Protein AF-A0A814DAA7-F1 (afdb_monomer_lite)

Structure (mmCIF, N/CA/C/O backbone):
data_AF-A0A814DAA7-F1
#
_entry.id   AF-A0A814DAA7-F1
#
loop_
_atom_site.group_PDB
_atom_site.id
_atom_site.type_symbol
_atom_site.label_atom_id
_atom_site.label_alt_id
_atom_site.label_comp_id
_atom_site.label_asym_id
_atom_site.label_entity_id
_atom_site.label_seq_id
_atom_site.pdbx_PDB_ins_code
_atom_site.Cartn_x
_atom_site.Cartn_y
_atom_site.Cartn_z
_atom_site.occupancy
_atom_site.B_iso_or_equiv
_atom_site.auth_seq_id
_atom_site.auth_comp_id
_atom_site.auth_asym_id
_atom_site.auth_atom_id
_atom_site.pdbx_PDB_model_num
ATOM 1 N N . MET A 1 1 ? 28.527 -13.529 -89.378 1.00 48.66 1 MET A N 1
ATOM 2 C CA . MET A 1 1 ? 27.952 -13.965 -88.089 1.00 48.66 1 MET A CA 1
ATOM 3 C C . MET A 1 1 ? 29.128 -14.333 -87.193 1.00 48.66 1 MET A C 1
ATOM 5 O O . MET A 1 1 ? 29.724 -15.376 -87.403 1.00 48.66 1 MET A O 1
ATOM 9 N N . PHE A 1 2 ? 29.555 -13.432 -86.306 1.00 46.31 2 PHE A N 1
ATOM 10 C CA . PHE A 1 2 ? 30.635 -13.695 -85.345 1.00 46.31 2 PHE A CA 1
ATOM 11 C C . PHE A 1 2 ? 30.035 -13.666 -83.936 1.00 46.31 2 PHE A C 1
ATOM 13 O O . PHE A 1 2 ? 29.248 -12.756 -83.654 1.00 46.31 2 PHE A O 1
ATOM 20 N N . PRO A 1 3 ? 30.344 -14.638 -83.062 1.00 56.56 3 PRO A N 1
ATOM 21 C CA . PRO A 1 3 ? 29.828 -14.632 -81.703 1.00 56.56 3 PRO A CA 1
ATOM 22 C C . PRO A 1 3 ? 30.415 -13.433 -80.951 1.00 56.56 3 PRO A C 1
ATOM 24 O O . PRO A 1 3 ? 31.627 -13.216 -80.950 1.00 56.56 3 PRO A O 1
ATOM 27 N N . LYS A 1 4 ? 29.542 -12.634 -80.323 1.00 55.66 4 LYS A N 1
ATOM 28 C CA . LYS A 1 4 ? 29.949 -11.591 -79.374 1.00 55.66 4 LYS A CA 1
ATOM 29 C C . LYS A 1 4 ? 30.832 -12.251 -78.309 1.00 55.66 4 LYS A C 1
ATOM 31 O O . LYS A 1 4 ? 30.380 -13.185 -77.649 1.00 55.66 4 LYS A O 1
ATOM 36 N N . LYS A 1 5 ? 32.078 -11.784 -78.158 1.00 55.84 5 LYS A N 1
ATOM 37 C CA . LYS A 1 5 ? 32.935 -12.149 -77.019 1.00 55.84 5 LYS A CA 1
ATOM 38 C C . LYS A 1 5 ? 32.143 -11.925 -75.719 1.00 55.84 5 LYS A C 1
ATOM 40 O O . LYS A 1 5 ? 31.488 -10.883 -75.615 1.00 55.84 5 LYS A O 1
ATOM 45 N N . PRO A 1 6 ? 32.186 -12.854 -74.747 1.00 55.84 6 PRO A N 1
ATOM 46 C CA . PRO A 1 6 ? 31.648 -12.581 -73.420 1.00 55.84 6 PRO A CA 1
ATOM 47 C C . PRO A 1 6 ? 32.384 -11.365 -72.837 1.00 55.84 6 PRO A C 1
ATOM 49 O O . PRO A 1 6 ? 33.568 -11.181 -73.146 1.00 55.84 6 PRO A O 1
ATOM 52 N N . PRO A 1 7 ? 31.700 -10.503 -72.065 1.00 56.44 7 PRO A N 1
ATOM 53 C CA . PRO A 1 7 ? 32.311 -9.298 -71.530 1.00 56.44 7 PRO A CA 1
ATOM 54 C C . PRO A 1 7 ? 33.559 -9.674 -70.729 1.00 56.44 7 PRO A C 1
ATOM 56 O O . PRO A 1 7 ? 33.526 -10.518 -69.835 1.00 56.44 7 PRO A O 1
ATOM 59 N N . THR A 1 8 ? 34.658 -9.062 -71.150 1.00 57.00 8 THR A N 1
ATOM 60 C CA . THR A 1 8 ? 36.005 -9.125 -70.594 1.00 57.00 8 THR A CA 1
ATOM 61 C C . THR A 1 8 ? 36.016 -8.744 -69.121 1.00 57.00 8 THR A C 1
ATOM 63 O O . THR A 1 8 ? 35.474 -7.703 -68.760 1.00 57.00 8 THR A O 1
ATOM 66 N N . ASP A 1 9 ? 36.655 -9.605 -68.327 1.00 61.16 9 ASP A N 1
ATOM 67 C CA . ASP A 1 9 ? 37.269 -9.368 -67.022 1.00 61.16 9 ASP A CA 1
ATOM 68 C C . ASP A 1 9 ? 36.594 -8.307 -66.151 1.00 61.16 9 ASP A C 1
ATOM 70 O O . ASP A 1 9 ? 36.965 -7.134 -66.142 1.00 61.16 9 ASP A O 1
ATOM 74 N N . ILE A 1 10 ? 35.651 -8.758 -65.318 1.00 61.75 10 ILE A N 1
ATOM 75 C CA . ILE A 1 10 ? 35.376 -8.057 -64.064 1.00 61.75 10 ILE A CA 1
ATOM 76 C C . ILE A 1 10 ? 36.724 -7.970 -63.346 1.00 61.75 10 ILE A C 1
ATOM 78 O O . ILE A 1 10 ? 37.271 -8.995 -62.930 1.00 61.75 10 ILE A O 1
ATOM 82 N N . ASN A 1 11 ? 37.275 -6.761 -63.247 1.00 74.88 11 ASN A N 1
ATOM 83 C CA . ASN A 1 11 ? 38.503 -6.500 -62.516 1.00 74.88 11 ASN A CA 1
ATOM 84 C C . ASN A 1 11 ? 38.341 -7.106 -61.117 1.00 74.88 11 ASN A C 1
ATOM 86 O O . ASN A 1 11 ? 37.473 -6.703 -60.342 1.00 74.88 11 ASN A O 1
ATOM 90 N N . LYS A 1 12 ? 39.131 -8.142 -60.821 1.00 76.31 12 LYS A N 1
ATOM 91 C CA . LYS A 1 12 ? 39.032 -8.927 -59.583 1.00 76.31 12 LYS A CA 1
ATOM 92 C C . LYS A 1 12 ? 39.043 -8.026 -58.344 1.00 76.31 12 LYS A C 1
ATOM 94 O O . LYS A 1 12 ? 38.375 -8.340 -57.364 1.00 76.31 12 LYS A O 1
ATOM 99 N N . ASN A 1 13 ? 39.752 -6.900 -58.414 1.00 77.94 13 ASN A N 1
ATOM 100 C CA . ASN A 1 13 ? 39.811 -5.910 -57.344 1.00 77.94 13 ASN A CA 1
ATOM 101 C C . ASN A 1 13 ? 38.471 -5.187 -57.145 1.00 77.94 13 ASN A C 1
ATOM 103 O O . ASN A 1 13 ? 38.044 -5.036 -56.006 1.00 77.94 13 ASN A O 1
ATOM 107 N N . ASP A 1 14 ? 37.765 -4.845 -58.223 1.00 80.19 14 ASP A N 1
ATOM 108 C CA . ASP A 1 14 ? 36.444 -4.207 -58.157 1.00 80.19 14 ASP A CA 1
ATOM 109 C C . ASP A 1 14 ? 35.389 -5.188 -57.622 1.00 80.19 14 ASP A C 1
ATOM 111 O O . ASP A 1 14 ? 34.537 -4.822 -56.814 1.00 80.19 14 ASP A O 1
ATOM 115 N N . PHE A 1 15 ? 35.474 -6.471 -57.996 1.00 80.56 15 PHE A N 1
ATOM 116 C CA . PHE A 1 15 ? 34.612 -7.511 -57.423 1.00 80.56 15 PHE A CA 1
ATOM 117 C C . PHE A 1 15 ? 34.841 -7.697 -55.916 1.00 80.56 15 PHE A C 1
ATOM 119 O O . PHE A 1 15 ? 33.877 -7.789 -55.155 1.00 80.56 15 PHE A O 1
ATOM 126 N N . LEU A 1 16 ? 36.105 -7.753 -55.481 1.00 83.31 16 LEU A N 1
ATOM 127 C CA . LEU A 1 16 ? 36.456 -7.898 -54.066 1.00 83.31 16 LEU A CA 1
ATOM 128 C C . LEU A 1 16 ? 36.025 -6.673 -53.250 1.00 83.31 16 LEU A C 1
ATOM 130 O O . LEU A 1 16 ? 35.427 -6.843 -52.189 1.00 83.31 16 LEU A O 1
ATOM 134 N N . HIS A 1 17 ? 36.231 -5.465 -53.778 1.00 83.19 17 HIS A N 1
ATOM 135 C CA . HIS A 1 17 ? 35.788 -4.223 -53.147 1.00 83.19 17 HIS A CA 1
ATOM 136 C C . HIS A 1 17 ? 34.265 -4.193 -52.964 1.00 83.19 17 HIS A C 1
ATOM 138 O O . HIS A 1 17 ? 33.777 -4.017 -51.849 1.00 83.19 17 HIS A O 1
ATOM 144 N N . ASN A 1 18 ? 33.505 -4.491 -54.023 1.00 82.75 18 ASN A N 1
ATOM 145 C CA . ASN A 1 18 ? 32.042 -4.551 -53.962 1.00 82.75 18 ASN A CA 1
ATOM 146 C C . ASN A 1 18 ? 31.539 -5.614 -52.967 1.00 82.75 18 ASN A C 1
ATOM 148 O O . ASN A 1 18 ? 30.511 -5.432 -52.308 1.00 82.75 18 ASN A O 1
ATOM 152 N N . LEU A 1 19 ? 32.249 -6.742 -52.838 1.00 87.50 19 LEU A N 1
ATOM 153 C CA . LEU A 1 19 ? 31.909 -7.788 -51.874 1.00 87.50 19 LEU A CA 1
ATOM 154 C C . LEU A 1 19 ? 32.130 -7.326 -50.427 1.00 87.50 19 LEU A C 1
ATOM 156 O O . LEU A 1 19 ? 31.300 -7.624 -49.560 1.00 87.50 19 LEU A O 1
ATOM 160 N N . ASP A 1 20 ? 33.221 -6.613 -50.160 1.00 89.19 20 ASP A N 1
ATOM 161 C CA . ASP A 1 20 ? 33.537 -6.096 -48.829 1.00 89.19 20 ASP A CA 1
ATOM 162 C C . ASP A 1 20 ? 32.608 -4.942 -48.431 1.00 89.19 20 ASP A C 1
ATOM 164 O O . ASP A 1 20 ? 32.056 -4.963 -47.324 1.00 89.19 20 ASP A O 1
ATOM 168 N N . GLU A 1 21 ? 32.282 -4.038 -49.357 1.00 90.31 21 GLU A N 1
ATOM 169 C CA . GLU A 1 21 ? 31.247 -3.018 -49.158 1.00 90.31 21 GLU A CA 1
ATOM 170 C C . GLU A 1 21 ? 29.877 -3.644 -48.856 1.00 90.31 21 GLU A C 1
ATOM 172 O O . GLU A 1 21 ? 29.190 -3.239 -47.911 1.00 90.31 21 GLU A O 1
ATOM 177 N N . ALA A 1 22 ? 29.483 -4.691 -49.592 1.00 89.69 22 ALA A N 1
ATOM 178 C CA . ALA A 1 22 ? 28.230 -5.405 -49.344 1.00 89.69 22 ALA A CA 1
ATOM 179 C C . ALA A 1 22 ? 28.219 -6.104 -47.971 1.00 89.69 22 ALA A C 1
ATOM 181 O O . ALA A 1 22 ? 27.184 -6.156 -47.295 1.00 89.69 22 ALA A O 1
ATOM 182 N N . ARG A 1 23 ? 29.362 -6.634 -47.518 1.00 90.50 23 ARG A N 1
ATOM 183 C CA . ARG A 1 23 ? 29.506 -7.209 -46.168 1.00 90.50 23 ARG A CA 1
ATOM 184 C C . ARG A 1 23 ? 29.393 -6.136 -45.092 1.00 90.50 23 ARG A C 1
ATOM 186 O O . ARG A 1 23 ? 28.733 -6.364 -44.076 1.00 90.50 23 ARG A O 1
ATOM 193 N N . GLU A 1 24 ? 30.006 -4.978 -45.292 1.00 91.56 24 GLU A N 1
ATOM 194 C CA . GLU A 1 24 ? 29.913 -3.844 -44.372 1.00 91.56 24 GLU A CA 1
ATOM 195 C C . GLU A 1 24 ? 28.510 -3.255 -44.298 1.00 91.56 24 GLU A C 1
ATOM 197 O O . GLU A 1 24 ? 28.025 -2.988 -43.196 1.00 91.56 24 GLU A O 1
ATOM 202 N N . ALA A 1 25 ? 27.821 -3.127 -45.431 1.00 91.06 25 ALA A N 1
ATOM 203 C CA . ALA A 1 25 ? 26.421 -2.721 -45.476 1.00 91.06 25 ALA A CA 1
ATOM 204 C C . ALA A 1 25 ? 25.540 -3.684 -44.662 1.00 91.06 25 ALA A C 1
ATOM 206 O O . ALA A 1 25 ? 24.810 -3.244 -43.773 1.00 91.06 25 ALA A O 1
ATOM 207 N N . ARG A 1 26 ? 25.696 -5.003 -44.856 1.00 91.94 26 ARG A N 1
ATOM 208 C CA . ARG A 1 26 ? 24.969 -6.022 -44.072 1.00 91.94 26 ARG A CA 1
ATOM 209 C C . ARG A 1 26 ? 25.298 -5.969 -42.578 1.00 91.94 26 ARG A C 1
ATOM 211 O O . ARG A 1 26 ? 24.417 -6.194 -41.749 1.00 91.94 26 ARG A O 1
ATOM 218 N N . ARG A 1 27 ? 26.557 -5.702 -42.206 1.00 94.00 27 ARG A N 1
ATOM 219 C CA . ARG A 1 27 ? 26.957 -5.547 -40.794 1.00 94.00 27 ARG A CA 1
ATOM 220 C C . ARG A 1 27 ? 26.291 -4.325 -40.162 1.00 94.00 27 ARG A C 1
ATOM 222 O O . ARG A 1 27 ? 25.710 -4.464 -39.087 1.00 94.00 27 ARG A O 1
ATOM 229 N N . ARG A 1 28 ? 26.324 -3.171 -40.837 1.00 94.06 28 ARG A N 1
ATOM 230 C CA . ARG A 1 28 ? 25.666 -1.937 -40.375 1.00 94.06 28 ARG A CA 1
ATOM 231 C C . ARG A 1 28 ? 24.159 -2.120 -40.239 1.00 94.06 28 ARG A C 1
ATOM 233 O O . ARG A 1 28 ? 23.597 -1.759 -39.210 1.00 94.06 28 ARG A O 1
ATOM 240 N N . GLU A 1 29 ? 23.519 -2.761 -41.212 1.00 95.12 29 GLU A N 1
ATOM 241 C CA . GLU A 1 29 ? 22.084 -3.041 -41.158 1.00 95.12 29 GLU A CA 1
ATOM 242 C C . GLU A 1 29 ? 21.722 -3.921 -39.951 1.00 95.12 29 GLU A C 1
ATOM 244 O O . GLU A 1 29 ? 20.823 -3.579 -39.183 1.00 95.12 29 GLU A O 1
ATOM 249 N N . LYS A 1 30 ? 22.476 -5.002 -39.702 1.00 95.25 30 LYS A N 1
ATOM 250 C CA . LYS A 1 30 ? 22.276 -5.851 -38.515 1.00 95.25 30 LYS A CA 1
ATOM 251 C C . LYS A 1 30 ? 22.460 -5.081 -37.206 1.00 95.25 30 LYS A C 1
ATOM 253 O O . LYS A 1 30 ? 21.679 -5.280 -36.278 1.00 95.25 30 LYS A O 1
ATOM 258 N N . GLN A 1 31 ? 23.459 -4.203 -37.122 1.00 96.06 31 GLN A N 1
ATOM 259 C CA . GLN A 1 31 ? 23.675 -3.362 -35.939 1.00 96.06 31 GLN A CA 1
ATOM 260 C C . GLN A 1 31 ? 22.506 -2.398 -35.714 1.00 96.06 31 GLN A C 1
ATOM 262 O O . GLN A 1 31 ? 22.010 -2.291 -34.592 1.00 96.06 31 GLN A O 1
ATOM 267 N N . MET A 1 32 ? 22.014 -1.749 -36.772 1.00 96.25 32 MET A N 1
ATOM 268 C CA . MET A 1 32 ? 20.842 -0.872 -36.695 1.00 96.25 32 MET A CA 1
ATOM 269 C C . MET A 1 32 ? 19.590 -1.640 -36.262 1.00 96.25 32 MET A C 1
ATOM 271 O O . MET A 1 32 ? 18.861 -1.178 -35.385 1.00 96.25 32 MET A O 1
ATOM 275 N N . GLN A 1 33 ? 19.365 -2.835 -36.815 1.00 97.00 33 GLN A N 1
ATOM 276 C CA . GLN A 1 33 ? 18.254 -3.702 -36.420 1.00 97.00 33 GLN A CA 1
ATOM 277 C C . GLN A 1 33 ? 18.350 -4.105 -34.941 1.00 97.00 33 GLN A C 1
ATOM 279 O O . GLN A 1 33 ? 17.366 -4.002 -34.209 1.00 97.00 33 GLN A O 1
ATOM 284 N N . GLN A 1 34 ? 19.531 -4.507 -34.463 1.00 97.38 34 GLN A N 1
ATOM 285 C CA . GLN A 1 34 ? 19.743 -4.850 -33.052 1.00 97.38 34 GLN A CA 1
ATOM 286 C C . GLN A 1 34 ? 19.516 -3.651 -32.127 1.00 97.38 34 GLN A C 1
ATOM 288 O O . GLN A 1 34 ? 18.817 -3.779 -31.119 1.00 97.38 34 GLN A O 1
ATOM 293 N N . ALA A 1 35 ? 20.045 -2.479 -32.483 1.00 97.44 35 ALA A N 1
ATOM 294 C CA . ALA A 1 35 ? 19.820 -1.248 -31.733 1.00 97.44 35 ALA A CA 1
ATOM 295 C C . ALA A 1 35 ? 18.321 -0.907 -31.664 1.00 97.44 35 ALA A C 1
ATOM 297 O O . ALA A 1 35 ? 17.796 -0.643 -30.579 1.00 97.44 35 ALA A O 1
ATOM 298 N N . ALA A 1 36 ? 17.606 -1.004 -32.789 1.00 97.81 36 ALA A N 1
ATOM 299 C CA . ALA A 1 36 ? 16.164 -0.786 -32.841 1.00 97.81 36 ALA A CA 1
ATOM 300 C C . ALA A 1 36 ? 15.402 -1.770 -31.937 1.00 97.81 36 ALA A C 1
ATOM 302 O O . ALA A 1 36 ? 14.538 -1.345 -31.167 1.00 97.81 36 ALA A O 1
ATOM 303 N N . ILE A 1 37 ? 15.753 -3.061 -31.956 1.00 97.75 37 ILE A N 1
ATOM 304 C CA . ILE A 1 37 ? 15.149 -4.082 -31.083 1.00 97.75 37 ILE A CA 1
ATOM 305 C C . ILE A 1 37 ? 15.367 -3.739 -29.604 1.00 97.75 37 ILE A C 1
ATOM 307 O O . ILE A 1 37 ? 14.427 -3.824 -28.808 1.00 97.75 37 ILE A O 1
ATOM 311 N N . ILE A 1 38 ? 16.579 -3.327 -29.220 1.00 98.12 38 ILE A N 1
ATOM 312 C CA . ILE A 1 38 ? 16.904 -2.962 -27.833 1.00 98.12 38 ILE A CA 1
ATOM 313 C C . ILE A 1 38 ? 16.087 -1.747 -27.389 1.00 98.12 38 ILE A C 1
ATOM 315 O O . ILE A 1 38 ? 15.477 -1.778 -26.312 1.00 98.12 38 ILE A O 1
ATOM 319 N N . ILE A 1 39 ? 16.022 -0.704 -28.220 1.00 97.69 39 ILE A N 1
ATOM 320 C CA . ILE A 1 39 ? 15.233 0.500 -27.934 1.00 97.69 39 ILE A CA 1
ATOM 321 C C . ILE A 1 39 ? 13.758 0.125 -27.785 1.00 97.69 39 ILE A C 1
ATOM 323 O O . ILE A 1 39 ? 13.145 0.432 -26.762 1.00 97.69 39 ILE A O 1
ATOM 327 N N . GLN A 1 40 ? 13.194 -0.609 -28.746 1.00 97.44 40 GLN A N 1
ATOM 328 C CA . GLN A 1 40 ? 11.790 -1.020 -28.718 1.00 97.44 40 GLN A CA 1
ATOM 329 C C . GLN A 1 40 ? 11.462 -1.868 -27.488 1.00 97.44 40 GLN A C 1
ATOM 331 O O . GLN A 1 40 ? 10.468 -1.604 -26.810 1.00 97.44 40 GLN A O 1
ATOM 336 N N . LYS A 1 41 ? 12.297 -2.860 -27.156 1.00 97.75 41 LYS A N 1
ATOM 337 C CA . LYS A 1 41 ? 12.131 -3.689 -25.953 1.00 97.75 41 LYS A CA 1
ATOM 338 C C . LYS A 1 41 ? 12.144 -2.830 -24.690 1.00 97.75 41 LYS A C 1
ATOM 340 O O . LYS A 1 41 ? 11.291 -3.001 -23.816 1.00 97.75 41 LYS A O 1
ATOM 345 N N . THR A 1 42 ? 13.081 -1.891 -24.605 1.00 97.69 42 THR A N 1
ATOM 346 C CA . THR A 1 42 ? 13.236 -1.002 -23.448 1.00 97.69 42 THR A CA 1
ATOM 347 C C . THR A 1 42 ? 12.032 -0.080 -23.293 1.00 97.69 42 THR A C 1
ATOM 349 O O . THR A 1 42 ? 11.459 -0.004 -22.202 1.00 97.69 42 THR A O 1
ATOM 352 N N . VAL A 1 43 ? 11.596 0.556 -24.383 1.00 97.81 43 VAL A N 1
ATOM 353 C CA . VAL A 1 43 ? 10.427 1.443 -24.410 1.00 97.81 43 VAL A CA 1
ATOM 354 C C . VAL A 1 43 ? 9.153 0.672 -24.068 1.00 97.81 43 VAL A C 1
ATOM 356 O O . VAL A 1 43 ? 8.422 1.088 -23.171 1.00 97.81 43 VAL A O 1
ATOM 359 N N . ARG A 1 44 ? 8.908 -0.492 -24.688 1.00 97.56 44 ARG A N 1
ATOM 360 C CA . ARG A 1 44 ? 7.750 -1.349 -24.365 1.00 97.56 44 ARG A CA 1
ATOM 361 C C . ARG A 1 44 ? 7.742 -1.740 -22.888 1.00 97.56 44 ARG A C 1
ATOM 363 O O . ARG A 1 44 ? 6.720 -1.596 -22.219 1.00 97.56 44 ARG A O 1
ATOM 370 N N . GLY A 1 45 ? 8.891 -2.154 -22.351 1.00 96.88 45 GLY A N 1
ATOM 371 C CA . GLY A 1 45 ? 9.030 -2.469 -20.930 1.00 96.88 45 GLY A CA 1
ATOM 372 C C . GLY A 1 45 ? 8.750 -1.263 -20.028 1.00 96.88 45 GLY A C 1
ATOM 373 O O . GLY A 1 45 ? 8.055 -1.392 -19.020 1.00 96.88 45 GLY A O 1
ATOM 374 N N . TYR A 1 46 ? 9.255 -0.081 -20.386 1.00 96.00 46 TYR A N 1
ATOM 375 C CA . TYR A 1 46 ? 8.984 1.154 -19.651 1.00 96.00 46 TYR A CA 1
ATOM 376 C C . TYR A 1 46 ? 7.491 1.507 -19.652 1.00 96.00 46 TYR A C 1
ATOM 378 O O . TYR A 1 46 ? 6.940 1.782 -18.584 1.00 96.00 46 TYR A O 1
ATOM 386 N N . LEU A 1 47 ? 6.834 1.448 -20.814 1.00 96.75 47 LEU A N 1
ATOM 387 C CA . LEU A 1 47 ? 5.410 1.753 -20.966 1.00 96.75 47 LEU A CA 1
ATOM 388 C C . LEU A 1 47 ? 4.536 0.800 -20.144 1.00 96.75 47 LEU A C 1
ATOM 390 O O . LEU A 1 47 ? 3.660 1.264 -19.416 1.00 96.75 47 LEU A O 1
ATOM 394 N N . ILE A 1 48 ? 4.815 -0.508 -20.178 1.00 96.88 48 ILE A N 1
ATOM 395 C CA . ILE A 1 48 ? 4.088 -1.499 -19.367 1.00 96.88 48 ILE A CA 1
ATOM 396 C C . ILE A 1 48 ? 4.289 -1.225 -17.874 1.00 96.88 48 ILE A C 1
ATOM 398 O O . ILE A 1 48 ? 3.315 -1.166 -17.125 1.00 96.88 48 ILE A O 1
ATOM 402 N N . ARG A 1 49 ? 5.530 -0.983 -17.428 1.00 93.25 49 ARG A N 1
ATOM 403 C CA . ARG A 1 49 ? 5.801 -0.642 -16.020 1.00 93.25 49 ARG A CA 1
ATOM 404 C C . ARG A 1 49 ? 5.111 0.655 -15.601 1.00 93.25 49 ARG A C 1
ATOM 406 O O . ARG A 1 49 ? 4.686 0.754 -14.454 1.00 93.25 49 ARG A O 1
ATOM 413 N N . LYS A 1 50 ? 5.017 1.651 -16.489 1.00 91.69 50 LYS A N 1
ATOM 414 C CA . LYS A 1 50 ? 4.283 2.899 -16.235 1.00 91.69 50 LYS A CA 1
ATOM 415 C C . LYS A 1 50 ? 2.790 2.619 -16.071 1.00 91.69 50 LYS A C 1
ATOM 417 O O . LYS A 1 50 ? 2.257 2.907 -15.006 1.00 91.69 50 LYS A O 1
ATOM 422 N N . LYS A 1 51 ? 2.173 1.943 -17.044 1.00 94.06 51 LYS A N 1
ATOM 423 C CA . LYS A 1 51 ? 0.755 1.558 -17.001 1.00 94.06 51 LYS A CA 1
ATOM 424 C C . LYS A 1 51 ? 0.415 0.748 -15.749 1.00 94.06 51 LYS A C 1
ATOM 426 O O . LYS A 1 51 ? -0.594 1.014 -15.109 1.00 94.06 51 LYS A O 1
ATOM 431 N N . TYR A 1 52 ? 1.271 -0.201 -15.366 1.00 90.75 52 TYR A N 1
ATOM 432 C CA . TYR A 1 52 ? 1.081 -0.990 -14.150 1.00 90.75 52 TYR A CA 1
ATOM 433 C C . TYR A 1 52 ? 1.135 -0.129 -12.881 1.00 90.75 52 TYR A C 1
ATOM 435 O O . TYR A 1 52 ? 0.291 -0.284 -12.005 1.00 90.75 52 TYR A O 1
ATOM 443 N N . ARG A 1 53 ? 2.085 0.813 -12.776 1.00 88.88 53 ARG A N 1
ATOM 444 C CA . ARG A 1 53 ? 2.129 1.747 -11.636 1.00 88.88 53 ARG A CA 1
ATOM 445 C C . ARG A 1 53 ? 0.869 2.603 -11.555 1.00 88.88 53 ARG A C 1
ATOM 447 O O . ARG A 1 53 ? 0.346 2.771 -10.460 1.00 88.88 53 ARG A O 1
ATOM 454 N N . ASP A 1 54 ? 0.394 3.109 -12.688 1.00 90.19 54 ASP A N 1
ATOM 455 C CA . ASP A 1 54 ? -0.808 3.944 -12.745 1.00 90.19 54 ASP A CA 1
ATOM 456 C C . ASP A 1 54 ? -2.057 3.132 -12.366 1.00 90.19 54 ASP A C 1
ATOM 458 O O . ASP A 1 54 ? -2.865 3.584 -11.559 1.00 90.19 54 ASP A O 1
ATOM 462 N N . TYR A 1 55 ? -2.159 1.891 -12.852 1.00 93.25 55 TYR A N 1
ATOM 463 C CA . TYR A 1 55 ? -3.204 0.947 -12.450 1.00 93.25 55 TYR A CA 1
ATOM 464 C C . TYR A 1 55 ? -3.195 0.700 -10.937 1.00 93.25 55 TYR A C 1
ATOM 466 O O . TYR A 1 55 ? -4.215 0.896 -10.283 1.00 93.25 55 TYR A O 1
ATOM 474 N N . ARG A 1 56 ? -2.038 0.345 -10.356 1.00 90.75 56 ARG A N 1
ATOM 475 C CA . ARG A 1 56 ? -1.919 0.101 -8.907 1.00 90.75 56 ARG A CA 1
ATOM 476 C C . ARG A 1 56 ? -2.235 1.353 -8.090 1.00 90.75 56 ARG A C 1
ATOM 478 O O . ARG A 1 56 ? -2.889 1.251 -7.062 1.00 90.75 56 ARG A O 1
ATOM 485 N N . LYS A 1 57 ? -1.809 2.537 -8.542 1.00 91.00 57 LYS A N 1
ATOM 486 C CA . LYS A 1 57 ? -2.165 3.813 -7.901 1.00 91.00 57 LYS A CA 1
ATOM 487 C C . LYS A 1 57 ? -3.682 4.015 -7.881 1.00 91.00 57 LYS A C 1
ATOM 489 O O . LYS A 1 57 ? -4.227 4.386 -6.847 1.00 91.00 57 LYS A O 1
ATOM 494 N N . ASN A 1 58 ? -4.350 3.788 -9.009 1.00 92.88 58 ASN A N 1
ATOM 495 C CA . ASN A 1 58 ? -5.797 3.965 -9.116 1.00 92.88 58 ASN A CA 1
ATOM 496 C C . ASN A 1 58 ? -6.564 2.933 -8.286 1.00 92.88 58 ASN A C 1
ATOM 498 O O . ASN A 1 58 ? -7.533 3.298 -7.633 1.00 92.88 58 ASN A O 1
ATOM 502 N N . GLU A 1 59 ? -6.097 1.687 -8.251 1.00 94.19 59 GLU A N 1
ATOM 503 C CA . GLU A 1 59 ? -6.656 0.641 -7.392 1.00 94.19 59 GLU A CA 1
ATOM 504 C C . GLU A 1 59 ? -6.576 1.042 -5.909 1.00 94.19 59 GLU A C 1
ATOM 506 O O . GLU A 1 59 ? -7.587 1.029 -5.213 1.00 94.19 59 GLU A O 1
ATOM 511 N N . LEU A 1 60 ? -5.413 1.512 -5.435 1.00 94.88 60 LEU A N 1
ATOM 512 C CA . LEU A 1 60 ? -5.268 2.013 -4.062 1.00 94.88 60 LEU A CA 1
ATOM 513 C C . LEU A 1 60 ? -6.225 3.176 -3.770 1.00 94.88 60 LEU A C 1
ATOM 515 O O . LEU A 1 60 ? -6.829 3.220 -2.702 1.00 94.88 60 LEU A O 1
ATOM 519 N N . LYS A 1 61 ? -6.387 4.107 -4.719 1.00 94.12 61 LYS A N 1
ATOM 520 C CA . LYS A 1 61 ? -7.335 5.219 -4.579 1.00 94.12 61 LYS A CA 1
ATOM 521 C C . LYS A 1 61 ? -8.778 4.729 -4.457 1.00 94.12 61 LYS A C 1
ATOM 523 O O . LYS A 1 61 ? -9.497 5.210 -3.591 1.00 94.12 61 LYS A O 1
ATOM 528 N N . GLN A 1 62 ? -9.191 3.775 -5.287 1.00 94.00 62 GLN A N 1
ATOM 529 C CA . GLN A 1 62 ? -10.543 3.209 -5.239 1.00 94.00 62 GLN A CA 1
ATOM 530 C C . GLN A 1 62 ? -10.833 2.516 -3.905 1.00 94.00 62 GLN A C 1
ATOM 532 O O . GLN A 1 62 ? -11.945 2.621 -3.398 1.00 94.00 62 GLN A O 1
ATOM 537 N N . ILE A 1 63 ? -9.832 1.849 -3.330 1.00 94.50 63 ILE A N 1
ATOM 538 C CA . ILE A 1 63 ? -9.969 1.140 -2.056 1.00 94.50 63 ILE A CA 1
ATOM 539 C C . ILE A 1 63 ? -10.012 2.122 -0.878 1.00 94.50 63 ILE A C 1
ATOM 541 O O . ILE A 1 63 ? -10.906 2.042 -0.040 1.00 94.50 63 ILE A O 1
ATOM 545 N N . PHE A 1 64 ? -9.045 3.042 -0.790 1.00 95.88 64 PHE A N 1
ATOM 546 C CA . PHE A 1 64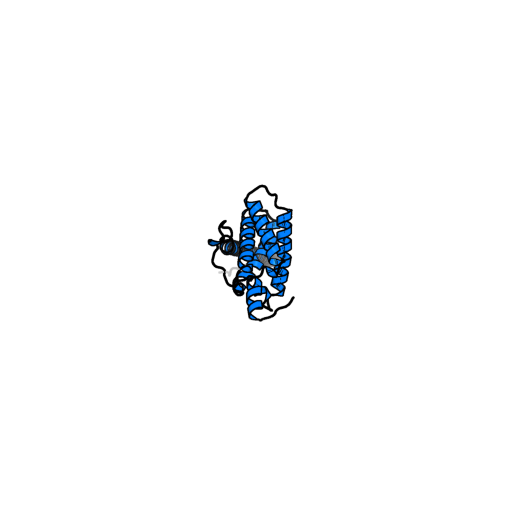 ? -8.800 3.789 0.448 1.00 95.88 64 PHE A CA 1
ATOM 547 C C . PHE A 1 64 ? -9.446 5.174 0.502 1.00 95.88 64 PHE A C 1
ATOM 549 O O . PHE A 1 64 ? -9.710 5.655 1.601 1.00 95.88 64 PHE A O 1
ATOM 556 N N . LEU A 1 65 ? -9.758 5.819 -0.630 1.00 93.19 65 LEU A N 1
ATOM 557 C CA . LEU A 1 65 ? -10.395 7.147 -0.589 1.00 93.19 65 LEU A CA 1
ATOM 558 C C . LEU A 1 65 ? -11.829 7.104 -0.040 1.00 93.19 65 LEU A C 1
ATOM 560 O O . LEU A 1 65 ? -12.330 8.116 0.429 1.00 93.19 65 LEU A O 1
ATOM 564 N N . GLY A 1 66 ? -12.483 5.939 -0.021 1.00 91.75 66 GLY A N 1
ATOM 565 C CA . GLY A 1 66 ? -13.769 5.784 0.670 1.00 91.75 66 GLY A CA 1
ATOM 566 C C . GLY A 1 66 ? -13.670 5.957 2.193 1.00 91.75 66 GLY A C 1
ATOM 567 O O . GLY A 1 66 ? -14.661 6.278 2.840 1.00 91.75 66 GLY A O 1
ATOM 568 N N . PHE A 1 67 ? -12.476 5.796 2.770 1.00 93.31 67 PHE A N 1
ATOM 569 C CA . PHE A 1 67 ? -12.228 5.903 4.210 1.00 93.31 67 PHE A CA 1
ATOM 570 C C . PHE A 1 67 ? -11.799 7.311 4.646 1.00 93.31 67 PHE A C 1
ATOM 572 O O . PHE A 1 67 ? -11.328 7.492 5.765 1.00 93.31 67 PHE A O 1
ATOM 579 N N . THR A 1 68 ? -11.925 8.324 3.784 1.00 91.88 68 THR A N 1
ATOM 580 C CA . THR A 1 68 ? -11.594 9.720 4.129 1.00 91.88 68 THR A CA 1
ATOM 581 C C . THR A 1 68 ? -12.826 10.562 4.468 1.00 91.88 68 THR A C 1
ATOM 583 O O . THR A 1 68 ? -12.684 11.762 4.702 1.00 91.88 68 THR A O 1
ATOM 586 N N . ASP A 1 69 ? -14.032 9.980 4.458 1.00 89.12 69 ASP A N 1
ATOM 587 C CA . ASP A 1 69 ? -15.252 10.703 4.835 1.00 89.12 69 ASP A CA 1
ATOM 588 C C . ASP A 1 69 ? -15.168 11.153 6.309 1.00 89.12 69 ASP A C 1
ATOM 590 O O . ASP A 1 69 ? -14.763 10.366 7.166 1.00 89.12 69 ASP A O 1
ATOM 594 N N . PRO A 1 70 ? -15.547 12.400 6.645 1.00 82.81 70 PRO A N 1
ATOM 595 C CA . PRO A 1 70 ? -15.571 12.861 8.032 1.00 82.81 70 PRO A CA 1
ATOM 596 C C . PRO A 1 70 ? -16.476 12.032 8.954 1.00 82.81 70 PRO A C 1
ATOM 598 O O . PRO A 1 70 ? -16.301 12.080 10.170 1.00 82.81 70 PRO A O 1
ATOM 601 N N . ASN A 1 71 ? -17.456 11.311 8.402 1.00 86.81 71 ASN A N 1
ATOM 602 C CA . ASN A 1 71 ? -18.335 10.416 9.138 1.00 86.81 71 ASN A CA 1
ATOM 603 C C . ASN A 1 71 ? -17.920 8.942 8.932 1.00 86.81 71 ASN A C 1
ATOM 605 O O . ASN A 1 71 ? -18.208 8.371 7.875 1.00 86.81 71 ASN A O 1
ATOM 609 N N . PRO A 1 72 ? -17.366 8.273 9.964 1.00 83.75 72 PRO A N 1
ATOM 610 C CA . PRO A 1 72 ? -16.997 6.857 9.902 1.00 83.75 72 PRO A CA 1
ATOM 611 C C . PRO A 1 72 ? -18.149 5.905 9.555 1.00 83.75 72 PRO A C 1
ATOM 613 O O . PRO A 1 72 ? -17.911 4.811 9.053 1.00 83.75 72 PRO A O 1
ATOM 616 N N . GLN A 1 73 ? -19.407 6.303 9.775 1.00 85.81 73 GLN A N 1
ATOM 617 C CA . GLN A 1 73 ? -20.576 5.491 9.410 1.00 85.81 73 GLN A CA 1
ATOM 618 C C . GLN A 1 73 ? -20.764 5.360 7.893 1.00 85.81 73 GLN A C 1
ATOM 620 O O . GLN A 1 73 ? -21.473 4.466 7.439 1.00 85.81 73 GLN A O 1
ATOM 625 N N . LYS A 1 74 ? -20.151 6.253 7.108 1.00 86.94 74 LYS A N 1
ATOM 626 C CA . LYS A 1 74 ? -20.182 6.213 5.642 1.00 86.94 74 LYS A CA 1
ATOM 627 C C . LYS A 1 74 ? -19.028 5.416 5.042 1.00 86.94 74 LYS A C 1
ATOM 629 O O . LYS A 1 74 ? -18.935 5.326 3.819 1.00 86.94 74 LYS A O 1
ATOM 634 N N . TYR A 1 75 ? -18.140 4.867 5.870 1.00 90.56 75 TYR A N 1
ATOM 635 C CA . TYR A 1 75 ? -17.040 4.064 5.365 1.00 90.56 75 TYR A CA 1
ATOM 636 C C . TYR A 1 75 ? -17.555 2.836 4.608 1.00 90.56 75 TYR A C 1
ATOM 638 O O . TYR A 1 75 ? -18.576 2.252 4.987 1.00 90.56 75 TYR A O 1
ATOM 646 N N . PRO A 1 76 ? -16.849 2.418 3.543 1.00 91.19 76 PRO A N 1
ATOM 647 C CA . PRO A 1 76 ? -17.143 1.167 2.872 1.00 91.19 76 PRO A CA 1
ATOM 648 C C . PRO A 1 76 ? -17.105 -0.006 3.852 1.00 91.19 76 PRO A C 1
ATOM 650 O O . PRO A 1 76 ? -16.344 -0.009 4.823 1.00 91.19 76 PRO A O 1
ATOM 653 N N . SER A 1 77 ? -17.878 -1.049 3.552 1.00 91.25 77 SER A N 1
ATOM 654 C CA . SER A 1 77 ? -17.780 -2.316 4.272 1.00 91.25 77 SER A CA 1
ATOM 655 C C . SER A 1 77 ? -16.350 -2.848 4.209 1.00 91.25 77 SER A C 1
ATOM 657 O O . SER A 1 77 ? -15.761 -2.912 3.123 1.00 91.25 77 SER A O 1
ATOM 659 N N . LEU A 1 78 ? -15.809 -3.272 5.351 1.00 92.56 78 LEU A N 1
ATOM 660 C CA . LEU A 1 78 ? -14.487 -3.881 5.377 1.00 92.56 78 LEU A CA 1
ATOM 661 C C . LEU A 1 78 ? -14.451 -5.170 4.560 1.00 92.56 78 LEU A C 1
ATOM 663 O O . LEU A 1 78 ? -15.396 -5.956 4.536 1.00 92.56 78 LEU A O 1
ATOM 667 N N . GLN A 1 79 ? -13.312 -5.385 3.914 1.00 92.81 79 GLN A N 1
ATOM 668 C CA . GLN A 1 79 ? -13.006 -6.610 3.193 1.00 92.81 79 GLN A CA 1
ATOM 669 C C . GLN A 1 79 ? -12.131 -7.524 4.051 1.00 92.81 79 GLN A C 1
ATOM 671 O O . GLN A 1 79 ? -11.588 -7.113 5.077 1.00 92.81 79 GLN A O 1
ATOM 676 N N . LEU A 1 80 ? -11.993 -8.780 3.628 1.00 94.00 80 LEU A N 1
ATOM 677 C CA . LEU A 1 80 ? -11.150 -9.754 4.313 1.00 94.00 80 LEU A CA 1
ATOM 678 C C . LEU A 1 80 ? -9.711 -9.242 4.427 1.00 94.00 80 LEU A C 1
ATOM 680 O O . LEU A 1 80 ? -9.123 -8.755 3.456 1.00 94.00 80 LEU A O 1
ATOM 684 N N . ALA A 1 81 ? -9.112 -9.422 5.601 1.00 92.88 81 ALA A N 1
ATOM 685 C CA . ALA A 1 81 ? -7.752 -8.972 5.866 1.00 92.88 81 ALA A CA 1
ATOM 686 C C . ALA A 1 81 ? -6.720 -9.632 4.936 1.00 92.88 81 ALA A C 1
ATOM 688 O O . ALA A 1 81 ? -5.747 -8.990 4.547 1.00 92.88 81 ALA A O 1
ATOM 689 N N . SER A 1 82 ? -6.958 -10.881 4.519 1.00 91.75 82 SER A N 1
ATOM 690 C CA . SER A 1 82 ? -6.129 -11.588 3.532 1.00 91.75 82 SER A CA 1
ATOM 691 C C . SER A 1 82 ? -6.128 -10.909 2.160 1.00 91.75 82 SER A C 1
ATOM 693 O O . SER A 1 82 ? -5.102 -10.895 1.486 1.00 91.75 82 SER A O 1
ATOM 695 N N . THR A 1 83 ? -7.250 -10.308 1.762 1.00 94.31 83 THR A N 1
ATOM 696 C CA . THR A 1 83 ? -7.363 -9.523 0.528 1.00 94.31 83 THR A CA 1
ATOM 697 C C . THR A 1 83 ? -6.712 -8.153 0.695 1.00 94.31 83 THR A C 1
ATOM 699 O O . THR A 1 83 ? -6.010 -7.691 -0.200 1.00 94.31 83 THR A O 1
ATOM 702 N N . MET A 1 84 ? -6.892 -7.514 1.852 1.00 95.31 84 MET A N 1
ATOM 703 C CA . MET A 1 84 ? -6.466 -6.130 2.083 1.00 95.31 84 MET A CA 1
ATOM 704 C C . MET A 1 84 ? -4.981 -5.972 2.416 1.00 95.31 84 MET A C 1
ATOM 706 O O . MET A 1 84 ? -4.368 -4.970 2.041 1.00 95.31 84 MET A O 1
ATOM 710 N N . PHE A 1 85 ? -4.374 -6.946 3.095 1.00 96.25 85 PHE A N 1
ATOM 711 C CA . PHE A 1 85 ? -2.983 -6.850 3.535 1.00 96.25 85 PHE A CA 1
ATOM 712 C C . PHE A 1 85 ? -1.978 -6.664 2.378 1.00 96.25 85 PHE A C 1
ATOM 714 O O . PHE A 1 85 ? -1.146 -5.757 2.472 1.00 96.25 85 PHE A O 1
ATOM 721 N N . PRO A 1 86 ? -2.088 -7.376 1.237 1.00 95.50 86 PRO A N 1
ATOM 722 C CA . PRO A 1 86 ? -1.267 -7.085 0.062 1.00 95.50 86 PRO A CA 1
ATOM 723 C C . PRO A 1 86 ? -1.407 -5.637 -0.434 1.00 95.50 86 PRO A C 1
ATOM 725 O O . PRO A 1 86 ? -0.411 -5.003 -0.790 1.00 95.50 86 PRO A O 1
ATOM 728 N N . HIS A 1 87 ? -2.619 -5.067 -0.435 1.00 96.25 87 HIS A N 1
ATOM 729 C CA . HIS A 1 87 ? -2.823 -3.672 -0.844 1.00 96.25 87 HIS A CA 1
ATOM 730 C C . HIS A 1 87 ? -2.140 -2.690 0.115 1.00 96.25 87 HIS A C 1
ATOM 732 O O . HIS A 1 87 ? -1.539 -1.722 -0.353 1.00 96.25 87 HIS A O 1
ATOM 738 N N . LEU A 1 88 ? -2.140 -2.966 1.423 1.00 96.75 88 LEU A N 1
ATOM 739 C CA . LEU A 1 88 ? -1.400 -2.175 2.413 1.00 96.75 88 LEU A CA 1
ATOM 740 C C . LEU A 1 88 ? 0.115 -2.224 2.171 1.00 96.75 88 LEU A C 1
ATOM 742 O O . LEU A 1 88 ? 0.769 -1.179 2.111 1.00 96.75 88 LEU A O 1
ATOM 746 N N . GLN A 1 89 ? 0.676 -3.412 1.931 1.00 95.81 89 GLN A N 1
ATOM 747 C CA . GLN A 1 89 ? 2.095 -3.555 1.583 1.00 95.81 89 GLN A CA 1
ATOM 748 C C . GLN A 1 89 ? 2.439 -2.774 0.304 1.00 95.81 89 GLN A C 1
ATOM 750 O O . GLN A 1 89 ? 3.446 -2.061 0.235 1.00 95.81 89 GLN A O 1
ATOM 755 N N . HIS A 1 90 ? 1.576 -2.858 -0.710 1.00 93.81 90 HIS A N 1
ATOM 756 C CA . HIS A 1 90 ? 1.733 -2.100 -1.948 1.00 93.81 90 HIS A CA 1
ATOM 757 C C . HIS A 1 90 ? 1.633 -0.588 -1.739 1.00 93.81 90 HIS A C 1
ATOM 759 O O . HIS A 1 90 ? 2.393 0.151 -2.374 1.00 93.81 90 HIS A O 1
ATOM 765 N N . PHE A 1 91 ? 0.742 -0.130 -0.861 1.00 95.75 91 PHE A N 1
ATOM 766 C CA . PHE A 1 91 ? 0.644 1.273 -0.486 1.00 95.75 91 PHE A CA 1
ATOM 767 C C . PHE A 1 91 ? 1.9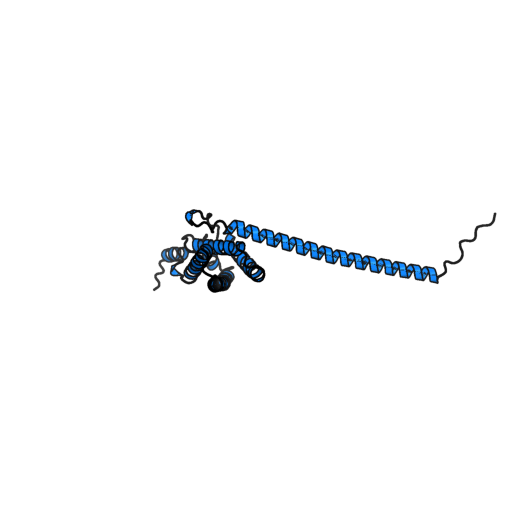50 1.770 0.133 1.00 95.75 91 PHE A C 1
ATOM 769 O O . PHE A 1 91 ? 2.471 2.782 -0.327 1.00 95.75 91 PHE A O 1
ATOM 776 N N . LEU A 1 92 ? 2.532 1.044 1.090 1.00 94.88 92 LEU A N 1
ATOM 777 C CA . LEU A 1 92 ? 3.786 1.448 1.732 1.00 94.88 92 LEU A CA 1
ATOM 778 C C . LEU A 1 92 ? 4.938 1.572 0.718 1.00 94.88 92 LEU A C 1
ATOM 780 O O . LEU A 1 92 ? 5.670 2.566 0.703 1.00 94.88 92 LEU A O 1
ATOM 784 N N . LEU A 1 93 ? 5.053 0.608 -0.202 1.00 92.25 93 LEU A N 1
ATOM 785 C CA . LEU A 1 93 ? 6.026 0.668 -1.300 1.00 92.25 93 LEU A CA 1
ATOM 786 C C . LEU A 1 93 ? 5.782 1.861 -2.237 1.00 92.25 93 LEU A C 1
ATOM 788 O O . LEU A 1 93 ? 6.735 2.486 -2.714 1.00 92.25 93 LEU A O 1
ATOM 792 N N . TYR A 1 94 ? 4.518 2.165 -2.535 1.00 91.00 94 TYR A N 1
ATOM 793 C CA . TYR A 1 94 ? 4.137 3.319 -3.346 1.00 91.00 94 TYR A CA 1
ATOM 794 C C . TYR A 1 94 ? 4.464 4.636 -2.629 1.00 91.00 94 TYR A C 1
ATOM 796 O O . TYR A 1 94 ? 5.103 5.506 -3.225 1.00 91.00 94 TYR A O 1
ATOM 804 N N . TYR A 1 95 ? 4.108 4.751 -1.351 1.00 91.00 95 TYR A N 1
ATOM 805 C CA . TYR A 1 95 ? 4.317 5.931 -0.520 1.00 91.00 95 TYR A CA 1
ATOM 806 C C . TYR A 1 95 ? 5.802 6.293 -0.426 1.00 91.00 95 TYR A C 1
ATOM 808 O O . TYR A 1 95 ? 6.192 7.412 -0.768 1.00 91.00 95 TYR A O 1
ATOM 816 N N . ASN A 1 96 ? 6.653 5.317 -0.097 1.00 88.25 96 ASN A N 1
ATOM 817 C CA . ASN A 1 96 ? 8.099 5.523 0.013 1.00 88.25 96 ASN A CA 1
ATOM 818 C C . ASN A 1 96 ? 8.743 5.964 -1.312 1.00 88.25 96 ASN A C 1
ATOM 820 O O . ASN A 1 96 ? 9.691 6.747 -1.312 1.00 88.25 96 ASN A O 1
ATOM 824 N N . ARG A 1 97 ? 8.213 5.523 -2.461 1.00 85.25 97 ARG A N 1
ATOM 825 C CA . ARG A 1 97 ? 8.697 5.957 -3.784 1.00 85.25 97 ARG A CA 1
ATOM 826 C C . ARG A 1 97 ? 8.223 7.354 -4.178 1.00 85.25 97 ARG A C 1
ATOM 828 O O . ARG A 1 97 ? 8.935 8.033 -4.918 1.00 85.25 97 ARG A O 1
ATOM 835 N N . MET A 1 98 ? 7.024 7.754 -3.755 1.00 81.25 98 MET A N 1
ATOM 836 C CA . MET A 1 98 ? 6.417 9.031 -4.146 1.00 81.25 98 MET A CA 1
ATOM 837 C C . MET A 1 98 ? 6.833 10.186 -3.243 1.00 81.25 98 MET A C 1
ATOM 839 O O . MET A 1 98 ? 7.035 11.283 -3.760 1.00 81.25 98 MET A O 1
ATOM 843 N N . LYS A 1 99 ? 7.072 9.940 -1.948 1.00 66.81 99 LYS A N 1
ATOM 844 C CA . LYS A 1 99 ? 7.593 10.958 -1.021 1.00 66.81 99 LYS A CA 1
ATOM 845 C C . LYS A 1 99 ? 8.914 11.568 -1.503 1.00 66.81 99 LYS A C 1
ATOM 847 O O . LYS A 1 99 ? 9.135 12.758 -1.346 1.00 66.81 99 LYS A O 1
ATOM 852 N N . VAL A 1 100 ? 9.763 10.768 -2.151 1.00 61.28 100 VAL A N 1
ATOM 853 C CA . VAL A 1 100 ? 11.029 11.238 -2.747 1.00 61.28 100 VAL A CA 1
ATOM 854 C C . VAL A 1 100 ? 10.794 12.211 -3.910 1.00 61.28 100 VAL A C 1
ATOM 856 O O . VAL A 1 100 ? 11.690 12.968 -4.265 1.00 61.28 100 VAL A O 1
ATOM 859 N N . LYS A 1 101 ? 9.611 12.178 -4.534 1.00 59.94 101 LYS A N 1
ATOM 860 C CA . LYS A 1 101 ? 9.343 12.880 -5.789 1.00 59.94 101 LYS A CA 1
ATOM 861 C C . LYS A 1 101 ? 8.430 14.089 -5.673 1.00 59.94 101 LYS A C 1
ATOM 863 O O . LYS A 1 101 ? 8.600 14.930 -6.537 1.00 59.94 101 LYS A O 1
ATOM 868 N N . ASN A 1 102 ? 7.487 14.155 -4.720 1.00 55.44 102 ASN A N 1
ATOM 869 C CA . ASN A 1 102 ? 6.652 15.334 -4.411 1.00 55.44 102 ASN A CA 1
ATOM 870 C C . ASN A 1 102 ? 5.707 15.072 -3.213 1.00 55.44 102 ASN A C 1
ATOM 872 O O . ASN A 1 102 ? 5.067 14.020 -3.151 1.00 55.44 102 ASN A O 1
ATOM 876 N N . ASN A 1 103 ? 5.528 16.065 -2.330 1.00 63.28 103 ASN A N 1
ATOM 877 C CA . ASN A 1 103 ? 4.462 16.099 -1.315 1.00 63.28 103 ASN A CA 1
ATOM 878 C C . ASN A 1 103 ? 3.143 16.569 -1.954 1.00 63.28 103 ASN A C 1
ATOM 880 O O . ASN A 1 103 ? 2.777 17.736 -1.870 1.00 63.28 103 ASN A O 1
ATOM 884 N N . SER A 1 104 ? 2.442 15.678 -2.655 1.00 76.88 104 SER A N 1
ATOM 885 C CA . SER A 1 104 ? 1.129 16.000 -3.236 1.00 76.88 104 SER A CA 1
ATOM 886 C C . SER A 1 104 ? -0.005 15.781 -2.230 1.00 76.88 104 SER A C 1
ATOM 888 O O . SER A 1 104 ? -0.026 14.731 -1.584 1.00 76.88 104 SER A O 1
ATOM 890 N N . THR A 1 105 ? -1.003 16.669 -2.203 1.00 83.19 105 THR A N 1
ATOM 891 C CA . THR A 1 105 ? -2.259 16.532 -1.430 1.00 83.19 105 THR A CA 1
ATOM 892 C C . THR A 1 105 ? -2.941 15.173 -1.650 1.00 83.19 105 THR A C 1
ATOM 894 O O . THR A 1 105 ? -3.390 14.527 -0.708 1.00 83.19 105 THR A O 1
ATOM 897 N N . ASP A 1 106 ? -2.905 14.662 -2.885 1.00 85.50 106 ASP A N 1
ATOM 898 C CA . ASP A 1 106 ? -3.363 13.314 -3.257 1.00 85.50 106 ASP A CA 1
ATOM 899 C C . ASP A 1 106 ? -2.759 12.189 -2.397 1.00 85.50 106 ASP A C 1
ATOM 901 O O . ASP A 1 106 ? -3.414 11.185 -2.113 1.00 85.50 106 ASP A O 1
ATOM 905 N N . LEU A 1 107 ? -1.477 12.311 -2.042 1.00 88.69 107 LEU A N 1
ATOM 906 C CA . LEU A 1 107 ? -0.749 11.296 -1.281 1.00 88.69 107 LEU A CA 1
ATOM 907 C C . LEU A 1 107 ? -1.137 11.346 0.198 1.00 88.69 107 LEU A C 1
ATOM 909 O O . LEU A 1 107 ? -1.258 10.293 0.819 1.00 88.69 107 LEU A O 1
ATOM 913 N N . GLN A 1 108 ? -1.366 12.548 0.733 1.00 89.50 108 GLN A N 1
ATOM 914 C CA . GLN A 1 108 ? -1.851 12.746 2.099 1.00 89.50 108 GLN A CA 1
ATOM 915 C C . GLN A 1 108 ? -3.273 12.207 2.267 1.00 89.50 108 GLN A C 1
ATOM 917 O O . GLN A 1 108 ? -3.530 11.487 3.226 1.00 89.50 108 GLN A O 1
ATOM 922 N N . GLN A 1 109 ? -4.173 12.457 1.309 1.00 91.50 109 GLN A N 1
ATOM 923 C CA . GLN A 1 109 ? -5.523 11.881 1.342 1.00 91.50 109 GLN A CA 1
ATOM 924 C C . GLN A 1 109 ? -5.498 10.354 1.277 1.00 91.50 109 GLN A C 1
ATOM 926 O O . GLN A 1 109 ? -6.222 9.684 2.010 1.00 91.50 109 GLN A O 1
ATOM 931 N N . LEU A 1 110 ? -4.630 9.785 0.435 1.00 93.81 110 LEU A N 1
ATOM 932 C CA . LEU A 1 110 ? -4.477 8.335 0.370 1.00 93.81 110 LEU A CA 1
ATOM 933 C C . LEU A 1 110 ? -3.934 7.763 1.689 1.00 93.81 110 LEU A C 1
ATOM 935 O O . LEU A 1 110 ? -4.422 6.735 2.149 1.00 93.81 110 LEU A O 1
ATOM 939 N N . LEU A 1 111 ? -2.954 8.433 2.304 1.00 95.00 111 LEU A N 1
ATOM 940 C CA . LEU A 1 111 ? -2.424 8.057 3.614 1.00 95.00 111 LEU A CA 1
ATOM 941 C C . LEU A 1 111 ? -3.502 8.119 4.700 1.00 95.00 111 LEU A C 1
ATOM 943 O O . LEU A 1 111 ? -3.629 7.175 5.474 1.00 95.00 111 LEU A O 1
ATOM 947 N N . LEU A 1 112 ? -4.295 9.190 4.723 1.00 94.81 112 LEU A N 1
ATOM 948 C CA . LEU A 1 112 ? -5.422 9.345 5.639 1.00 94.81 112 LEU A CA 1
ATOM 949 C C . LEU A 1 112 ? -6.424 8.193 5.484 1.00 94.81 112 LEU A C 1
ATOM 951 O O . LEU A 1 112 ? -6.811 7.580 6.475 1.00 94.81 112 LEU A O 1
ATOM 955 N N . GLY A 1 113 ? -6.779 7.835 4.247 1.00 95.81 113 GLY A N 1
ATOM 956 C CA . GLY A 1 113 ? -7.659 6.698 3.972 1.00 95.81 113 GLY A CA 1
ATOM 957 C C . GLY A 1 113 ? -7.101 5.366 4.484 1.00 95.81 113 GLY A C 1
ATOM 958 O O . GLY A 1 113 ? -7.832 4.567 5.066 1.00 95.81 113 GLY A O 1
ATOM 959 N N . VAL A 1 114 ? -5.792 5.136 4.336 1.00 96.94 114 VAL A N 1
ATOM 960 C CA . VAL A 1 114 ? -5.120 3.936 4.867 1.00 96.94 114 VAL A CA 1
ATOM 961 C C . VAL A 1 114 ? -5.118 3.919 6.395 1.00 96.94 114 VAL A C 1
ATOM 963 O O . VAL A 1 114 ? -5.437 2.888 6.987 1.00 96.94 114 VAL A O 1
ATOM 966 N N . LEU A 1 115 ? -4.799 5.045 7.036 1.00 96.62 115 LEU A N 1
ATOM 967 C CA . LEU A 1 115 ? -4.833 5.187 8.494 1.00 96.62 115 LEU A CA 1
ATOM 968 C C . LEU A 1 115 ? -6.226 4.873 9.043 1.00 96.62 115 LEU A C 1
ATOM 970 O O . LEU A 1 115 ? -6.364 4.072 9.972 1.00 96.62 115 LEU A O 1
ATOM 974 N N . ASN A 1 116 ? -7.258 5.445 8.426 1.00 95.69 116 ASN A N 1
ATOM 975 C CA . ASN A 1 116 ? -8.645 5.256 8.833 1.00 95.69 116 ASN A CA 1
ATOM 976 C C . ASN A 1 116 ? -9.114 3.819 8.610 1.00 95.69 116 ASN A C 1
ATOM 978 O O . ASN A 1 116 ? -9.757 3.252 9.494 1.00 95.69 116 ASN A O 1
ATOM 982 N N . TYR A 1 117 ? -8.744 3.202 7.484 1.00 96.50 117 TYR A N 1
ATOM 983 C CA . TYR A 1 117 ? -9.007 1.785 7.236 1.00 96.50 117 TYR A CA 1
ATOM 984 C C . TYR A 1 117 ? -8.380 0.903 8.325 1.00 96.50 117 TYR A C 1
ATOM 986 O O . TYR A 1 117 ? -9.087 0.104 8.944 1.00 96.50 117 TYR A O 1
ATOM 994 N N . ILE A 1 118 ? -7.074 1.059 8.592 1.00 95.50 118 ILE A N 1
ATOM 995 C CA . ILE A 1 118 ? -6.375 0.223 9.578 1.00 95.50 118 ILE A CA 1
ATOM 996 C C . ILE A 1 118 ? -7.014 0.416 10.951 1.00 95.50 118 ILE A C 1
ATOM 998 O O . ILE A 1 118 ? -7.405 -0.566 11.578 1.00 95.50 118 ILE A O 1
ATOM 1002 N N . SER A 1 119 ? -7.205 1.666 11.372 1.00 94.19 119 SER A N 1
ATOM 1003 C CA . SER A 1 119 ? -7.804 1.997 12.668 1.00 94.19 119 SER A CA 1
ATOM 1004 C C . SER A 1 119 ? -9.194 1.377 12.826 1.00 94.19 119 SER A C 1
ATOM 1006 O O . SER A 1 119 ? -9.473 0.714 13.821 1.00 94.19 119 SER A O 1
ATOM 1008 N N . THR A 1 120 ? -10.043 1.502 11.802 1.00 93.06 120 THR A N 1
ATOM 1009 C CA . THR A 1 120 ? -11.388 0.908 11.798 1.00 93.06 120 THR A CA 1
ATOM 1010 C C . THR A 1 120 ? -11.321 -0.617 11.889 1.00 93.06 120 THR A C 1
ATOM 1012 O O . THR A 1 120 ? -12.067 -1.228 12.650 1.00 93.06 120 THR A O 1
ATOM 1015 N N . SER A 1 121 ? -10.394 -1.243 11.161 1.00 93.88 121 SER A N 1
ATOM 1016 C CA . SER A 1 121 ? -10.229 -2.699 11.173 1.00 93.88 121 SER A CA 1
ATOM 1017 C C . SER A 1 121 ? -9.694 -3.246 12.506 1.00 93.88 121 SER A C 1
ATOM 1019 O O . SER A 1 121 ? -10.038 -4.361 12.889 1.00 93.88 121 SER A O 1
ATOM 1021 N N . LEU A 1 122 ? -8.884 -2.482 13.246 1.00 91.50 122 LEU A N 1
ATOM 1022 C CA . LEU A 1 122 ? -8.363 -2.899 14.556 1.00 91.50 122 LEU A CA 1
ATOM 1023 C C . LEU A 1 122 ? -9.440 -2.871 15.652 1.00 91.50 122 LEU A C 1
ATOM 1025 O O . LEU A 1 122 ? -9.398 -3.676 16.580 1.00 91.50 122 LEU A O 1
ATOM 1029 N N . ILE A 1 123 ? -10.426 -1.981 15.514 1.00 89.75 123 ILE A N 1
ATOM 1030 C CA . ILE A 1 123 ? -11.510 -1.776 16.487 1.00 89.75 123 ILE A CA 1
ATOM 1031 C C . ILE A 1 123 ? -12.658 -2.787 16.304 1.00 89.75 123 ILE A C 1
ATOM 1033 O O . ILE A 1 123 ? -13.566 -2.846 17.130 1.00 89.75 123 ILE A O 1
ATOM 1037 N N . ILE A 1 124 ? -12.651 -3.587 15.238 1.00 89.81 124 ILE A N 1
ATOM 1038 C CA . ILE A 1 124 ? -13.718 -4.555 14.958 1.00 89.81 124 ILE A CA 1
ATOM 1039 C C . ILE A 1 124 ? -13.489 -5.878 15.684 1.00 89.81 124 ILE A C 1
ATOM 1041 O O . ILE A 1 124 ? -12.361 -6.322 15.873 1.00 89.81 124 ILE A O 1
ATOM 1045 N N . ASP A 1 125 ? -14.597 -6.512 16.062 1.00 88.00 125 ASP A N 1
ATOM 1046 C CA . ASP A 1 125 ? -14.630 -7.766 16.813 1.00 88.00 125 ASP A CA 1
ATOM 1047 C C . ASP A 1 125 ? -14.316 -9.007 15.962 1.00 88.00 125 ASP A C 1
ATOM 1049 O O . ASP A 1 125 ? -13.851 -10.019 16.486 1.00 88.00 125 ASP A O 1
ATOM 1053 N N . ASP A 1 126 ? -14.620 -8.977 14.661 1.00 88.44 126 ASP A N 1
ATOM 1054 C CA . ASP A 1 126 ? -14.376 -10.109 13.765 1.00 88.44 126 ASP A CA 1
ATOM 1055 C C . ASP A 1 126 ? -12.932 -10.095 13.253 1.00 88.44 126 ASP A C 1
ATOM 1057 O O . ASP A 1 126 ? -12.527 -9.251 12.445 1.00 88.44 126 ASP A O 1
ATOM 1061 N N . ILE A 1 127 ? -12.162 -11.091 13.697 1.00 89.88 127 ILE A N 1
ATOM 1062 C CA . ILE A 1 127 ? -10.751 -11.237 13.350 1.00 89.88 127 ILE A CA 1
ATOM 1063 C C . ILE A 1 127 ? -10.519 -11.359 11.842 1.00 89.88 127 ILE A C 1
ATOM 1065 O O . ILE A 1 127 ? -9.480 -10.914 11.369 1.00 89.88 127 ILE A O 1
ATOM 1069 N N . LYS A 1 128 ? -11.467 -11.899 11.063 1.00 91.00 128 LYS A N 1
ATOM 1070 C CA . LYS A 1 128 ? -11.298 -12.105 9.610 1.00 91.00 128 LYS A CA 1
ATOM 1071 C C . LYS A 1 128 ? -11.192 -10.793 8.833 1.00 91.00 128 LYS A C 1
ATOM 1073 O O . LYS A 1 128 ? -10.531 -10.744 7.794 1.00 91.00 128 LYS A O 1
ATOM 1078 N N . TYR A 1 129 ? -11.853 -9.754 9.332 1.00 92.31 129 TYR A N 1
ATOM 1079 C CA . TYR A 1 129 ? -11.855 -8.412 8.749 1.00 92.31 129 TYR A CA 1
ATOM 1080 C C . TYR A 1 129 ? -10.853 -7.486 9.442 1.00 92.31 129 TYR A C 1
ATOM 1082 O O . TYR A 1 129 ? -10.498 -6.440 8.902 1.00 92.31 129 TYR A O 1
ATOM 1090 N N . SER A 1 130 ? -10.373 -7.871 10.626 1.00 92.38 130 SER A N 1
ATOM 1091 C CA . SER A 1 130 ? -9.380 -7.102 11.360 1.00 92.38 130 SER A CA 1
ATOM 1092 C C . SER A 1 130 ? -8.004 -7.180 10.710 1.00 92.38 130 SER A C 1
ATOM 1094 O O . SER A 1 130 ? -7.556 -8.252 10.306 1.00 92.38 130 SER A O 1
ATOM 1096 N N . HIS A 1 131 ? -7.266 -6.067 10.687 1.00 92.88 131 HIS A N 1
ATOM 1097 C CA . HIS A 1 131 ? -5.862 -6.063 10.263 1.00 92.88 131 HIS A CA 1
ATOM 1098 C C . HIS A 1 131 ? -5.002 -7.082 11.038 1.00 92.88 131 HIS A C 1
ATOM 1100 O O . HIS A 1 131 ? -4.010 -7.579 10.501 1.00 92.88 131 HIS A O 1
ATOM 1106 N N . LEU A 1 132 ? -5.423 -7.465 12.250 1.00 92.25 132 LEU A N 1
ATOM 1107 C CA . LEU A 1 132 ? -4.782 -8.494 13.070 1.00 92.25 132 LEU A CA 1
ATOM 1108 C C . LEU A 1 132 ? -4.871 -9.908 12.485 1.00 92.25 132 LEU A C 1
ATOM 1110 O O . LEU A 1 132 ? -4.062 -10.753 12.857 1.00 92.25 132 LEU A O 1
ATOM 1114 N N . ALA A 1 133 ? -5.778 -10.205 11.547 1.00 92.19 133 ALA A N 1
ATOM 1115 C CA . ALA A 1 133 ? -5.821 -11.541 10.938 1.00 92.19 133 ALA A CA 1
ATOM 1116 C C . ALA A 1 133 ? -4.476 -11.926 10.296 1.00 92.19 133 ALA A C 1
ATOM 1118 O O . ALA A 1 133 ? -4.067 -13.085 10.345 1.00 92.19 133 ALA A O 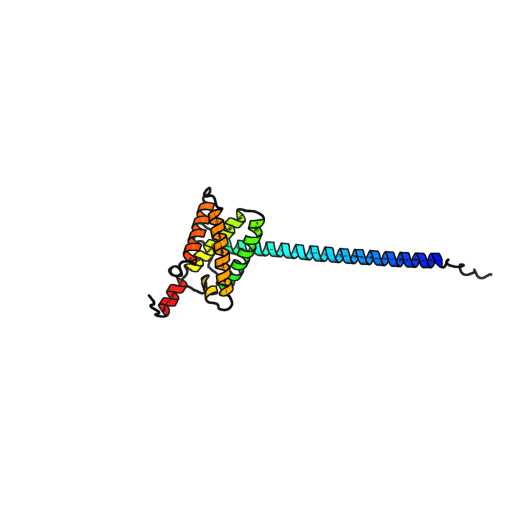1
ATOM 1119 N N . ALA A 1 134 ? -3.766 -10.948 9.724 1.00 92.31 134 ALA A N 1
ATOM 1120 C CA . ALA A 1 134 ? -2.444 -11.158 9.144 1.00 92.31 134 ALA A CA 1
ATOM 1121 C C . ALA A 1 134 ? -1.362 -11.427 10.208 1.00 92.31 134 ALA A C 1
ATOM 1123 O O . ALA A 1 134 ? -0.410 -12.149 9.928 1.00 92.31 134 ALA A O 1
ATOM 1124 N N . PHE A 1 135 ? -1.526 -10.924 11.434 1.00 91.00 135 PHE A N 1
ATOM 1125 C CA . PHE A 1 135 ? -0.645 -11.252 12.557 1.00 91.00 135 PHE A CA 1
ATOM 1126 C C . PHE A 1 135 ? -0.786 -12.723 12.986 1.00 91.00 135 PHE A C 1
ATOM 1128 O O . PHE A 1 135 ? 0.215 -13.387 13.250 1.00 91.00 135 PHE A O 1
ATOM 1135 N N . PHE A 1 136 ? -2.009 -13.265 12.987 1.00 88.12 136 PHE A N 1
ATOM 1136 C CA . PHE A 1 136 ? -2.259 -14.667 13.359 1.00 88.12 136 PHE A CA 1
ATOM 1137 C C . PHE A 1 136 ? -1.941 -15.679 12.252 1.00 88.12 136 PHE A C 1
ATOM 1139 O O . PHE A 1 136 ? -1.849 -16.880 12.516 1.00 88.12 136 PHE A O 1
ATOM 1146 N N . ASN A 1 137 ? -1.740 -15.224 11.016 1.00 91.06 137 ASN A N 1
ATOM 1147 C CA . ASN A 1 137 ? -1.349 -16.096 9.919 1.00 91.06 137 ASN A CA 1
ATOM 1148 C C . ASN A 1 137 ? 0.176 -16.305 9.906 1.00 91.06 137 ASN A C 1
ATOM 1150 O O . ASN A 1 137 ? 0.937 -15.399 9.569 1.00 91.06 137 ASN A O 1
ATOM 1154 N N . LYS A 1 138 ? 0.619 -17.533 10.210 1.00 89.88 138 LYS A N 1
ATOM 1155 C CA . LYS A 1 138 ? 2.041 -17.920 10.288 1.00 89.88 138 LYS A CA 1
ATOM 1156 C C . LYS A 1 138 ? 2.847 -17.639 9.014 1.00 89.88 138 LYS A C 1
ATOM 1158 O O . LYS A 1 138 ? 4.055 -17.462 9.108 1.00 89.88 138 LYS A O 1
ATOM 1163 N N . GLU A 1 139 ? 2.214 -17.607 7.844 1.00 92.31 139 GLU A N 1
ATOM 1164 C CA . GLU A 1 139 ? 2.909 -17.372 6.571 1.00 92.31 139 GLU A CA 1
ATOM 1165 C C . GLU A 1 139 ? 3.233 -15.890 6.339 1.00 92.31 139 GLU A C 1
ATOM 1167 O O . GLU A 1 139 ? 4.204 -15.556 5.658 1.00 92.31 139 GLU A O 1
ATOM 1172 N N . VAL A 1 140 ? 2.425 -14.988 6.907 1.00 93.75 140 VAL A N 1
ATOM 1173 C CA . VAL A 1 140 ? 2.519 -13.540 6.661 1.00 93.75 140 VAL A CA 1
ATOM 1174 C C . VAL A 1 140 ? 2.777 -12.714 7.923 1.00 93.75 140 VAL A C 1
ATOM 1176 O O . VAL A 1 140 ? 3.027 -11.516 7.805 1.00 93.75 140 VAL A O 1
ATOM 1179 N N . ASN A 1 141 ? 2.815 -13.324 9.111 1.00 93.56 141 ASN A N 1
ATOM 1180 C CA . ASN A 1 141 ? 3.009 -12.626 10.387 1.00 93.56 141 ASN A CA 1
ATOM 1181 C C . ASN A 1 141 ? 4.298 -11.786 10.434 1.00 93.56 141 ASN A C 1
ATOM 1183 O O . ASN A 1 141 ? 4.274 -10.631 10.852 1.00 93.56 141 ASN A O 1
ATOM 1187 N N . ALA A 1 142 ? 5.417 -12.317 9.940 1.00 94.81 142 ALA A N 1
ATOM 1188 C CA . ALA A 1 142 ? 6.697 -11.623 9.905 1.00 94.81 142 ALA A CA 1
ATOM 1189 C C . ALA A 1 142 ? 6.642 -10.422 8.952 1.00 94.81 142 ALA A C 1
ATOM 1191 O O . ALA A 1 142 ? 7.188 -9.356 9.240 1.00 94.81 142 ALA A O 1
ATOM 1192 N N . GLN A 1 143 ? 5.930 -10.570 7.830 1.00 95.69 143 GLN A N 1
ATOM 1193 C CA . GLN A 1 143 ? 5.700 -9.471 6.896 1.00 95.69 143 GLN A CA 1
ATOM 1194 C C . GLN A 1 143 ? 4.791 -8.405 7.507 1.00 95.69 143 GLN A C 1
ATOM 1196 O O . GLN A 1 143 ? 5.001 -7.221 7.261 1.00 95.69 143 GLN A O 1
ATOM 1201 N N . TRP A 1 144 ? 3.803 -8.810 8.307 1.00 95.81 144 TRP A N 1
ATOM 1202 C CA . TRP A 1 144 ? 2.915 -7.910 9.036 1.00 95.81 144 TRP A CA 1
ATOM 1203 C C . TRP A 1 144 ? 3.664 -7.113 10.102 1.00 95.81 144 TRP A C 1
ATOM 1205 O O . TRP A 1 144 ? 3.524 -5.892 10.156 1.00 95.81 144 TRP A O 1
ATOM 1215 N N . MET A 1 145 ? 4.517 -7.765 10.896 1.00 94.56 145 MET A N 1
ATOM 1216 C CA . MET A 1 145 ? 5.351 -7.081 11.889 1.00 94.56 145 MET A CA 1
ATOM 1217 C C . MET A 1 145 ? 6.257 -6.052 11.217 1.00 94.56 145 MET A C 1
ATOM 1219 O O . MET A 1 145 ? 6.281 -4.889 11.618 1.00 94.56 145 MET A O 1
ATOM 1223 N N . LYS A 1 146 ? 6.941 -6.457 10.140 1.00 95.56 146 LYS A N 1
ATOM 1224 C CA . LYS A 1 146 ? 7.795 -5.556 9.366 1.00 95.56 146 LYS A CA 1
ATOM 1225 C C . LYS A 1 146 ? 7.010 -4.397 8.752 1.00 95.56 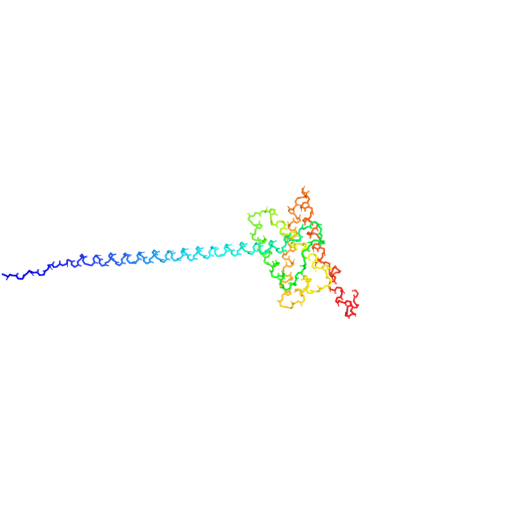146 LYS A C 1
ATOM 1227 O O . LYS A 1 146 ? 7.452 -3.258 8.838 1.00 95.56 146 LYS A O 1
ATOM 1232 N N . PHE A 1 147 ? 5.839 -4.672 8.176 1.00 96.44 147 PHE A N 1
ATOM 1233 C CA . PHE A 1 147 ? 4.956 -3.638 7.640 1.00 96.44 147 PHE A CA 1
ATOM 1234 C C . PHE A 1 147 ? 4.604 -2.602 8.710 1.00 96.44 147 PHE A C 1
ATOM 1236 O O . PHE A 1 147 ? 4.762 -1.414 8.455 1.00 96.44 147 PHE A O 1
ATOM 1243 N N . ASN A 1 148 ? 4.178 -3.029 9.903 1.00 95.31 148 ASN A N 1
ATOM 1244 C CA . ASN A 1 148 ? 3.795 -2.099 10.966 1.00 95.31 148 ASN A CA 1
ATOM 1245 C C . ASN A 1 148 ? 4.993 -1.299 11.486 1.00 95.31 148 ASN A C 1
ATOM 1247 O O . 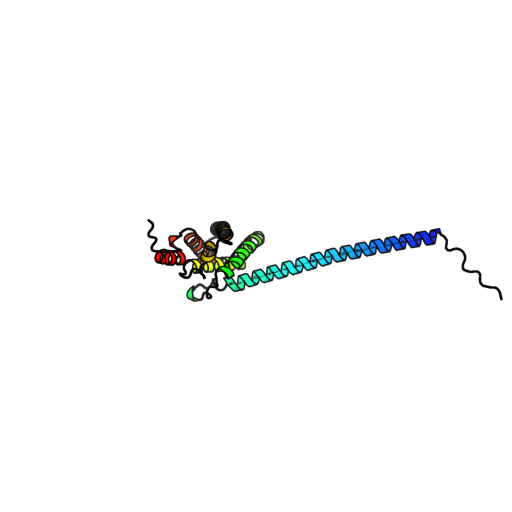ASN A 1 148 ? 4.854 -0.101 11.707 1.00 95.31 148 ASN A O 1
ATOM 1251 N N . GLN A 1 149 ? 6.177 -1.908 11.606 1.00 95.69 149 GLN A N 1
ATOM 1252 C CA . GLN A 1 149 ? 7.413 -1.191 11.948 1.00 95.69 149 GLN A CA 1
ATOM 1253 C C . GLN A 1 149 ? 7.753 -0.110 10.915 1.00 95.69 149 GLN A C 1
ATOM 1255 O O . GLN A 1 149 ? 7.902 1.063 11.264 1.00 95.69 149 GLN A O 1
ATOM 1260 N N . ASP A 1 150 ? 7.818 -0.486 9.637 1.00 96.25 150 ASP A N 1
ATOM 1261 C CA . ASP A 1 150 ? 8.132 0.436 8.545 1.00 96.25 150 ASP A CA 1
ATOM 1262 C C . ASP A 1 150 ? 7.062 1.537 8.422 1.00 96.25 150 ASP A C 1
ATOM 1264 O O . ASP A 1 150 ? 7.374 2.705 8.172 1.00 96.25 150 ASP A O 1
ATOM 1268 N N . PHE A 1 151 ? 5.789 1.185 8.625 1.00 96.56 151 PHE A N 1
ATOM 1269 C CA . PHE A 1 151 ? 4.683 2.129 8.557 1.00 96.56 151 PHE A CA 1
ATOM 1270 C C . PHE A 1 151 ? 4.678 3.088 9.753 1.00 96.56 151 PHE A C 1
ATOM 1272 O O . PHE A 1 151 ? 4.507 4.285 9.548 1.00 96.56 151 PHE A O 1
ATOM 1279 N N . MET A 1 152 ? 4.982 2.633 10.974 1.00 96.00 152 MET A N 1
ATOM 1280 C CA . MET A 1 152 ? 5.161 3.519 12.135 1.00 96.00 152 MET A CA 1
ATOM 1281 C C . MET A 1 152 ? 6.248 4.571 11.893 1.00 96.00 152 MET A C 1
ATOM 1283 O O . MET A 1 152 ? 6.023 5.744 12.181 1.00 96.00 152 MET A O 1
ATOM 1287 N N . ILE A 1 153 ? 7.388 4.197 11.299 1.00 95.31 153 ILE A N 1
ATOM 1288 C CA . ILE A 1 153 ? 8.445 5.158 10.932 1.00 95.31 153 ILE A CA 1
ATOM 1289 C C . ILE A 1 153 ? 7.907 6.211 9.954 1.00 95.31 153 ILE A C 1
ATOM 1291 O O . ILE A 1 153 ? 8.184 7.405 10.096 1.00 95.31 153 ILE A O 1
ATOM 1295 N N . VAL A 1 154 ? 7.117 5.783 8.963 1.00 93.69 154 VAL A N 1
ATOM 1296 C CA . VAL A 1 154 ? 6.454 6.702 8.030 1.00 93.69 154 VAL A CA 1
ATOM 1297 C C . VAL A 1 154 ? 5.536 7.667 8.774 1.00 93.69 154 VAL A C 1
ATOM 1299 O O . VAL A 1 154 ? 5.613 8.868 8.516 1.00 93.69 154 VAL A O 1
ATOM 1302 N N . ILE A 1 155 ? 4.709 7.164 9.691 1.00 95.19 155 ILE A N 1
ATOM 1303 C CA . ILE A 1 155 ? 3.755 7.971 10.455 1.00 95.19 155 ILE A CA 1
ATOM 1304 C C . ILE A 1 155 ? 4.462 8.972 11.369 1.00 95.19 155 ILE A C 1
ATOM 1306 O O . ILE A 1 155 ? 4.127 10.154 11.336 1.00 95.19 155 ILE A O 1
ATOM 1310 N N . LEU A 1 156 ? 5.486 8.549 12.109 1.00 94.88 156 LEU A N 1
ATOM 1311 C CA . LEU A 1 156 ? 6.278 9.447 12.954 1.00 94.88 156 LEU A CA 1
ATOM 1312 C C . LEU A 1 156 ? 6.896 10.583 12.135 1.00 94.88 156 LEU A C 1
ATOM 1314 O O . LEU A 1 156 ? 6.794 11.748 12.509 1.00 94.88 156 LEU A O 1
ATOM 1318 N N . LYS A 1 157 ? 7.444 10.264 10.958 1.00 91.81 157 LYS A N 1
ATOM 1319 C CA . LYS A 1 157 ? 7.989 11.279 10.051 1.00 91.81 157 LYS A CA 1
ATOM 1320 C C . LYS A 1 157 ? 6.910 12.199 9.476 1.00 91.81 157 LYS A C 1
ATOM 1322 O O . LYS A 1 157 ? 7.205 13.336 9.123 1.00 91.81 157 LYS A O 1
ATOM 1327 N N . VAL A 1 158 ? 5.682 11.716 9.293 1.00 91.06 158 VAL A N 1
ATOM 1328 C CA . VAL A 1 158 ? 4.553 12.562 8.873 1.00 91.06 158 VAL A CA 1
ATOM 1329 C C . VAL A 1 158 ? 4.195 13.536 9.987 1.00 91.06 158 VAL A C 1
ATOM 1331 O O . VAL A 1 158 ? 4.116 14.725 9.706 1.00 91.06 158 VAL A O 1
ATOM 1334 N N . ILE A 1 159 ? 4.079 13.072 11.232 1.00 92.06 159 ILE A N 1
ATOM 1335 C CA . ILE A 1 159 ? 3.809 13.933 12.393 1.00 92.06 159 ILE A CA 1
ATOM 1336 C C . ILE A 1 159 ? 4.896 15.009 12.540 1.00 92.06 159 ILE A C 1
ATOM 1338 O O . ILE A 1 159 ? 4.568 16.176 12.700 1.00 92.06 159 ILE A O 1
ATOM 1342 N N . GLU A 1 160 ? 6.173 14.638 12.410 1.00 91.06 160 GLU A N 1
ATOM 1343 C CA . GLU A 1 160 ? 7.308 15.572 12.499 1.00 91.06 160 GLU A CA 1
ATOM 1344 C C . GLU A 1 160 ? 7.285 16.662 11.412 1.00 91.06 160 GLU A C 1
ATOM 1346 O O . GLU A 1 160 ? 7.707 17.788 11.652 1.00 91.06 160 GLU A O 1
ATOM 1351 N N . THR A 1 161 ? 6.810 16.334 10.206 1.00 88.94 161 THR A N 1
ATOM 1352 C CA . THR A 1 161 ? 6.883 17.232 9.036 1.00 88.94 161 THR A CA 1
ATOM 1353 C C . THR A 1 161 ? 5.589 17.981 8.733 1.00 88.94 161 THR A C 1
ATOM 1355 O O . THR A 1 161 ? 5.583 18.832 7.847 1.00 88.94 161 THR A O 1
ATOM 1358 N N . THR A 1 162 ? 4.493 17.657 9.417 1.00 86.19 162 THR A N 1
ATOM 1359 C CA . THR A 1 162 ? 3.188 18.276 9.169 1.00 86.19 162 THR A CA 1
ATOM 1360 C C . THR A 1 162 ? 3.038 19.519 10.038 1.00 86.19 162 THR A C 1
ATOM 1362 O O . THR A 1 162 ? 2.978 19.427 11.261 1.00 86.19 162 THR A O 1
ATOM 1365 N N . GLU A 1 163 ? 2.944 20.686 9.406 1.00 82.94 163 GLU A N 1
ATOM 1366 C CA . GLU A 1 163 ? 2.622 21.938 10.090 1.00 82.94 163 GLU A CA 1
ATOM 1367 C C . GLU A 1 163 ? 1.101 22.041 10.273 1.00 82.94 163 GLU A C 1
ATOM 1369 O O . GLU A 1 163 ? 0.338 21.810 9.338 1.00 82.94 163 GLU A O 1
ATOM 1374 N N . LEU A 1 164 ? 0.643 22.386 11.480 1.00 84.94 164 LEU A N 1
ATOM 1375 C CA . LEU A 1 164 ? -0.777 22.457 11.860 1.00 84.94 164 LEU A CA 1
ATOM 1376 C C . LEU A 1 164 ? -1.474 23.704 11.284 1.00 84.94 164 LEU A C 1
ATOM 1378 O O . LEU A 1 164 ? -2.008 24.532 12.021 1.00 84.94 164 LEU A O 1
ATOM 1382 N N . THR A 1 165 ? -1.435 23.864 9.965 1.00 86.25 165 THR A N 1
ATOM 1383 C CA . THR A 1 165 ? -1.950 25.061 9.287 1.00 86.25 165 THR A CA 1
ATOM 1384 C C . THR A 1 165 ? -3.377 24.878 8.787 1.00 86.25 165 THR A C 1
ATOM 1386 O O . THR A 1 165 ? -4.169 25.821 8.829 1.00 86.25 165 THR A O 1
ATOM 1389 N N . THR A 1 166 ? -3.734 23.668 8.349 1.00 86.19 166 THR A N 1
ATOM 1390 C CA . THR A 1 166 ? -5.057 23.368 7.795 1.00 86.19 166 THR A CA 1
ATOM 1391 C C . THR A 1 166 ? -5.823 22.343 8.631 1.00 86.19 166 THR A C 1
ATOM 1393 O O . THR A 1 166 ? -5.258 21.537 9.369 1.00 86.19 166 THR A O 1
ATOM 1396 N N . ASN A 1 167 ? -7.150 22.321 8.476 1.00 85.75 167 ASN A N 1
ATOM 1397 C CA . ASN A 1 167 ? -7.990 21.288 9.092 1.00 85.75 167 ASN A CA 1
ATOM 1398 C C . ASN A 1 167 ? -7.639 19.872 8.611 1.00 85.75 167 ASN A C 1
ATOM 1400 O O . ASN A 1 167 ? -7.859 18.908 9.340 1.00 85.75 167 ASN A O 1
ATOM 1404 N N . ASP A 1 168 ? -7.110 19.728 7.396 1.00 85.50 168 ASP A N 1
ATOM 1405 C CA . ASP A 1 168 ? -6.714 18.425 6.867 1.00 85.50 168 ASP A CA 1
ATOM 1406 C C . ASP A 1 168 ? -5.398 17.937 7.490 1.00 85.50 168 ASP A C 1
ATOM 1408 O O . ASP A 1 168 ? -5.277 16.745 7.778 1.00 85.50 168 ASP A O 1
ATOM 1412 N N . ASP A 1 169 ? -4.480 18.850 7.825 1.00 86.69 169 ASP A N 1
ATOM 1413 C CA . ASP A 1 169 ? -3.273 18.544 8.606 1.00 86.69 169 ASP A CA 1
ATOM 1414 C C . ASP A 1 169 ? -3.635 18.031 10.006 1.00 86.69 169 ASP A C 1
ATOM 1416 O O . ASP A 1 169 ? -3.108 17.015 10.467 1.00 86.69 169 ASP A O 1
ATOM 1420 N N . ILE A 1 170 ? -4.606 18.682 10.658 1.00 89.06 170 ILE A N 1
ATOM 1421 C CA . ILE A 1 170 ? -5.115 18.265 11.971 1.00 89.06 170 ILE A CA 1
ATOM 1422 C C . ILE A 1 170 ? -5.710 16.853 11.891 1.00 89.06 170 ILE A C 1
ATOM 1424 O O . ILE A 1 170 ? -5.370 15.994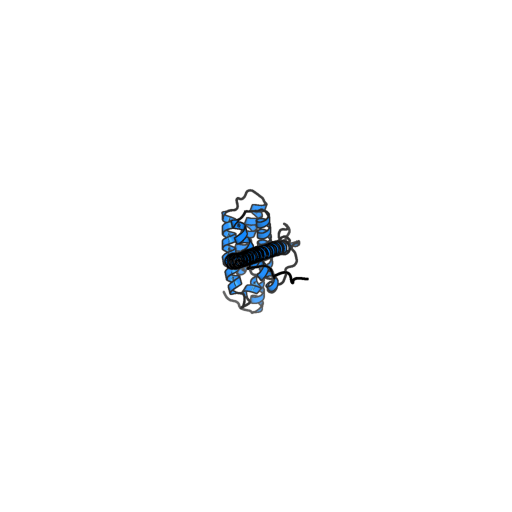 12.707 1.00 89.06 170 ILE A O 1
ATOM 1428 N N . LYS A 1 171 ? -6.562 16.573 10.894 1.00 90.75 171 LYS A N 1
ATOM 1429 C CA . LYS A 1 171 ? -7.138 15.228 10.695 1.00 90.75 171 LYS A CA 1
ATOM 1430 C C . LYS A 1 171 ? -6.058 14.178 10.466 1.00 90.75 171 LYS A C 1
ATOM 1432 O O . LYS A 1 171 ? -6.161 13.073 11.005 1.00 90.75 171 LYS A O 1
ATOM 1437 N N . LEU A 1 172 ? -5.042 14.506 9.669 1.00 92.19 172 LEU A N 1
ATOM 1438 C CA . LEU A 1 172 ? -3.935 13.603 9.381 1.00 92.19 172 LEU A CA 1
ATOM 1439 C C . LEU A 1 172 ? -3.148 13.272 10.650 1.00 92.19 172 LEU A C 1
ATOM 1441 O O . LEU A 1 172 ? -2.864 12.097 10.889 1.00 92.19 172 LEU A O 1
ATOM 1445 N N . ILE A 1 173 ? -2.850 14.269 11.485 1.00 93.38 173 ILE A N 1
ATOM 1446 C CA . ILE A 1 173 ? -2.155 14.071 12.761 1.00 93.38 173 ILE A CA 1
ATOM 1447 C C . ILE A 1 173 ? -3.012 13.258 13.734 1.00 93.38 173 ILE A C 1
ATOM 1449 O O . ILE A 1 173 ? -2.517 12.282 14.291 1.00 93.38 173 ILE A O 1
ATOM 1453 N N . ILE A 1 174 ? -4.298 13.578 13.894 1.00 93.62 174 ILE A N 1
ATOM 1454 C CA . ILE A 1 174 ? -5.198 12.815 14.776 1.00 93.62 174 ILE A CA 1
ATOM 1455 C C . ILE A 1 174 ? -5.280 11.351 14.332 1.00 93.62 174 ILE A C 1
ATOM 1457 O O . ILE A 1 174 ? -5.136 10.447 15.151 1.00 93.62 174 ILE A O 1
ATOM 1461 N N . SER A 1 175 ? -5.451 11.102 13.033 1.00 94.38 175 SER A N 1
ATOM 1462 C CA . SER A 1 175 ? -5.537 9.738 12.490 1.00 94.38 175 SER A CA 1
ATOM 1463 C C . SER A 1 175 ? -4.210 8.987 12.627 1.00 94.38 175 SER A C 1
ATOM 1465 O O . SER A 1 175 ? -4.196 7.786 12.892 1.00 94.38 175 SER A O 1
ATOM 1467 N N . SER A 1 176 ? -3.091 9.703 12.500 1.00 95.06 176 SER A N 1
ATOM 1468 C CA . SER A 1 176 ? -1.741 9.181 12.725 1.00 95.06 176 SER A CA 1
ATOM 1469 C C . SER A 1 176 ? -1.533 8.759 14.179 1.00 95.06 176 SER A C 1
ATOM 1471 O O . SER A 1 176 ? -1.073 7.649 14.438 1.00 95.06 176 SER A O 1
ATOM 1473 N N . LEU A 1 177 ? -1.916 9.615 15.130 1.00 95.19 177 LEU A N 1
ATOM 1474 C CA . LEU A 1 177 ? -1.837 9.328 16.562 1.00 95.19 177 LEU A CA 1
ATOM 1475 C C . LEU A 1 177 ? -2.765 8.178 16.957 1.00 95.19 177 LEU A C 1
ATOM 1477 O O . LEU A 1 177 ? -2.346 7.298 17.702 1.00 95.19 177 LEU A O 1
ATOM 1481 N N . ASN A 1 178 ? -3.986 8.145 16.418 1.00 94.31 178 ASN A N 1
ATOM 1482 C CA . ASN A 1 178 ? -4.927 7.054 16.656 1.00 94.31 178 ASN A CA 1
ATOM 1483 C C . ASN A 1 178 ? -4.360 5.712 16.175 1.00 94.31 178 ASN A C 1
ATOM 1485 O O . ASN A 1 178 ? -4.390 4.735 16.912 1.00 94.31 178 ASN A O 1
ATOM 1489 N N . TYR A 1 179 ? -3.772 5.669 14.976 1.00 95.38 179 TYR A N 1
ATOM 1490 C CA . TYR A 1 179 ? -3.088 4.469 14.496 1.00 95.38 179 TYR A CA 1
ATOM 1491 C C . TYR A 1 179 ? -1.942 4.043 15.426 1.00 95.38 179 TYR A C 1
ATOM 1493 O O . TYR A 1 179 ? -1.850 2.865 15.762 1.00 95.38 179 TYR A O 1
ATOM 1501 N N . LEU A 1 180 ? -1.085 4.979 15.858 1.00 95.44 180 LEU A N 1
ATOM 1502 C CA . LEU A 1 180 ? 0.030 4.672 16.762 1.00 95.44 180 LEU A CA 1
ATOM 1503 C C . LEU A 1 180 ? -0.464 4.123 18.100 1.00 95.44 180 LEU A C 1
ATOM 1505 O O . LEU A 1 180 ? 0.063 3.119 18.571 1.00 95.44 180 LEU A O 1
ATOM 1509 N N . TYR A 1 181 ? -1.487 4.744 18.684 1.00 94.56 181 TYR A N 1
ATOM 1510 C CA . TYR A 1 181 ? -2.131 4.249 19.896 1.00 94.56 181 TYR A CA 1
ATOM 1511 C C . TYR A 1 181 ? -2.660 2.825 19.688 1.00 94.56 181 TYR A C 1
ATOM 1513 O O . TYR A 1 181 ? -2.255 1.909 20.399 1.00 94.56 181 TYR A O 1
ATOM 1521 N N . LEU A 1 182 ? -3.471 2.612 18.647 1.00 93.12 182 LEU A N 1
ATOM 1522 C CA . LEU A 1 182 ? -4.080 1.313 18.376 1.00 93.12 182 LEU A CA 1
ATOM 1523 C C . LEU A 1 182 ? -3.051 0.217 18.097 1.00 93.12 182 LEU A C 1
ATOM 1525 O O . LEU A 1 182 ? -3.253 -0.912 18.517 1.00 93.12 182 LEU A O 1
ATOM 1529 N N . ILE A 1 183 ? -1.956 0.493 17.385 1.00 91.81 183 ILE A N 1
ATOM 1530 C CA . ILE A 1 183 ? -0.982 -0.556 17.045 1.00 91.81 183 ILE A CA 1
ATOM 1531 C C . ILE A 1 183 ? -0.023 -0.885 18.197 1.00 91.81 183 ILE A C 1
ATOM 1533 O O . ILE A 1 183 ? 0.540 -1.978 18.221 1.00 91.81 183 ILE A O 1
ATOM 1537 N N . THR A 1 184 ? 0.179 0.043 19.137 1.00 90.19 184 THR A N 1
ATOM 1538 C CA . THR A 1 184 ? 1.085 -0.142 20.284 1.00 90.19 184 THR A CA 1
ATOM 1539 C C . THR A 1 184 ? 0.371 -0.663 21.529 1.00 90.19 184 THR A C 1
ATOM 1541 O O . THR A 1 184 ? 0.991 -1.365 22.326 1.00 90.19 184 THR A O 1
ATOM 1544 N N . ASP A 1 185 ? -0.921 -0.372 21.681 1.00 88.06 185 ASP A N 1
ATOM 1545 C CA . ASP A 1 185 ? -1.739 -0.849 22.791 1.00 88.06 185 ASP A CA 1
ATOM 1546 C C . ASP A 1 185 ? -2.533 -2.103 22.399 1.00 88.06 185 ASP A C 1
ATOM 1548 O O . ASP A 1 185 ? -3.610 -2.025 21.802 1.00 88.06 185 ASP A O 1
ATOM 1552 N N . CYS A 1 186 ? -2.031 -3.281 22.780 1.00 81.50 186 CYS A N 1
ATOM 1553 C CA . CYS A 1 186 ? -2.716 -4.556 22.547 1.00 81.50 186 CYS A CA 1
ATOM 1554 C C . CYS A 1 186 ? -4.087 -4.644 23.241 1.00 81.50 186 CYS A C 1
ATOM 1556 O O . CYS A 1 186 ? -4.924 -5.446 22.823 1.00 81.50 186 CYS A O 1
ATOM 1558 N N . GLN A 1 187 ? -4.348 -3.837 24.278 1.00 82.81 187 GLN A N 1
ATOM 1559 C CA . GLN A 1 187 ? -5.661 -3.796 24.930 1.00 82.81 187 GLN A CA 1
ATOM 1560 C C . GLN A 1 187 ? -6.711 -3.120 24.042 1.00 82.81 187 GLN A C 1
ATOM 1562 O O . GLN A 1 187 ? -7.902 -3.347 24.210 1.00 82.81 187 GLN A O 1
ATOM 1567 N N . SER A 1 188 ? -6.303 -2.341 23.045 1.00 79.44 188 SER A N 1
ATOM 1568 C CA . SER A 1 188 ? -7.237 -1.715 22.106 1.00 79.44 188 SER A CA 1
ATOM 1569 C C . SER A 1 188 ? -7.772 -2.681 21.032 1.00 79.44 188 SER A C 1
ATOM 1571 O O . SER A 1 188 ? -8.708 -2.358 20.294 1.00 79.44 188 SER A O 1
ATOM 1573 N N . TRP A 1 189 ? -7.201 -3.887 20.936 1.00 87.00 189 TRP A N 1
ATOM 1574 C CA . TRP A 1 189 ? -7.493 -4.869 19.893 1.00 87.00 189 TRP A CA 1
ATOM 1575 C C . TRP A 1 189 ? -8.753 -5.677 20.215 1.00 87.00 189 TRP A C 1
ATOM 1577 O O . TRP A 1 189 ? -8.682 -6.781 20.761 1.00 87.00 189 TRP A O 1
ATOM 1587 N N . LYS A 1 190 ? -9.927 -5.163 19.837 1.00 81.06 190 LYS A N 1
ATOM 1588 C CA . LYS A 1 190 ? -11.216 -5.790 20.188 1.00 81.06 190 LYS A CA 1
ATOM 1589 C C . LYS A 1 190 ? -11.362 -7.232 19.703 1.00 81.06 190 LYS A C 1
ATOM 1591 O O . LYS A 1 190 ? -11.809 -8.091 20.462 1.00 81.06 190 LYS A O 1
ATOM 1596 N N . ALA A 1 191 ? -10.926 -7.529 18.475 1.00 80.62 191 ALA A N 1
ATOM 1597 C CA . ALA A 1 191 ? -10.918 -8.899 17.961 1.00 80.62 191 ALA A CA 1
ATOM 1598 C C . ALA A 1 191 ? -10.073 -9.842 18.829 1.00 80.62 191 ALA A C 1
ATOM 1600 O O . ALA A 1 191 ? -10.422 -11.010 18.993 1.00 80.62 191 ALA A O 1
ATOM 1601 N N . LEU A 1 192 ? -8.966 -9.355 19.396 1.00 80.56 192 LEU A N 1
ATOM 1602 C CA . LEU A 1 192 ? -8.136 -10.158 20.283 1.00 80.56 192 LEU A CA 1
ATOM 1603 C C . LEU A 1 192 ? -8.820 -10.358 21.635 1.00 80.56 192 LEU A C 1
ATOM 1605 O O . LEU A 1 192 ? -8.922 -11.495 22.081 1.00 80.56 192 LEU A O 1
ATOM 1609 N N . GLN A 1 193 ? -9.352 -9.294 22.238 1.00 81.38 193 GLN A N 1
ATOM 1610 C CA . GLN A 1 193 ? -10.059 -9.372 23.521 1.00 81.38 193 GLN A CA 1
ATOM 1611 C C . GLN A 1 193 ? -11.234 -10.353 23.480 1.00 81.38 193 GLN A C 1
ATOM 1613 O O . GLN A 1 193 ? -11.374 -11.183 24.373 1.00 81.38 193 GLN A O 1
ATOM 1618 N N . LYS A 1 194 ? -12.047 -10.306 22.420 1.00 76.50 194 LYS A N 1
ATOM 1619 C CA . LYS A 1 194 ? -13.193 -11.208 22.243 1.00 76.50 194 LYS A CA 1
ATOM 1620 C C . LYS A 1 194 ? -12.781 -12.666 22.048 1.00 76.50 194 LYS A C 1
ATOM 1622 O O . LYS A 1 194 ? -13.438 -13.570 22.555 1.00 76.50 194 LYS A O 1
ATOM 1627 N N . ASN A 1 195 ? -11.712 -12.907 21.293 1.00 68.44 195 ASN A N 1
ATOM 1628 C CA . ASN A 1 195 ? -11.220 -14.267 21.104 1.00 68.44 195 ASN A CA 1
ATOM 1629 C C . ASN A 1 195 ? -10.536 -14.785 22.377 1.00 68.44 195 ASN A C 1
ATOM 1631 O O . ASN A 1 195 ? -10.742 -15.939 22.721 1.00 68.44 195 ASN A O 1
ATOM 1635 N N . MET A 1 196 ? -9.798 -13.951 23.119 1.00 65.44 196 MET A N 1
ATOM 1636 C CA . MET A 1 196 ? -9.207 -14.340 24.407 1.00 65.44 196 MET A CA 1
ATOM 1637 C C . MET A 1 196 ? -10.265 -14.618 25.480 1.00 65.44 196 MET A C 1
ATOM 1639 O O . MET A 1 196 ? -10.137 -15.602 26.206 1.00 65.44 196 MET A O 1
ATOM 1643 N N . SER A 1 197 ? -11.338 -13.821 25.547 1.00 59.56 197 SER A N 1
ATOM 1644 C CA . SER A 1 197 ? -12.441 -14.066 26.485 1.00 59.56 197 SER A CA 1
ATOM 1645 C C . SER A 1 197 ? -13.222 -15.344 26.164 1.00 59.56 197 SER A C 1
ATOM 1647 O O . SER A 1 197 ? -13.736 -15.986 27.074 1.00 59.56 197 SER A O 1
ATOM 1649 N N . MET A 1 198 ? -13.242 -15.787 24.900 1.00 52.62 198 MET A N 1
ATOM 1650 C CA . MET A 1 198 ? -13.749 -17.116 24.526 1.00 52.62 198 MET A CA 1
ATOM 1651 C C . MET A 1 198 ? -12.886 -18.276 25.045 1.00 52.62 198 MET A C 1
ATOM 1653 O O . MET A 1 198 ? -13.393 -19.392 25.146 1.00 52.62 198 MET A O 1
ATOM 1657 N N . PHE A 1 199 ? -11.612 -18.044 25.373 1.00 51.72 199 PHE A N 1
ATOM 1658 C CA . PHE A 1 199 ? -10.692 -19.092 25.824 1.00 51.72 199 PHE A CA 1
ATOM 1659 C C . PHE A 1 199 ? -10.513 -19.175 27.348 1.00 51.72 199 PHE A C 1
ATOM 1661 O O . PHE A 1 199 ? -9.755 -20.037 27.783 1.00 51.72 199 PHE A O 1
ATOM 1668 N N . ASN A 1 200 ? -11.209 -18.364 28.165 1.00 44.12 200 ASN A N 1
ATOM 1669 C CA . ASN A 1 200 ? -11.037 -18.346 29.633 1.00 44.12 200 ASN A CA 1
ATOM 1670 C C . ASN A 1 200 ? -9.553 -18.341 30.044 1.00 44.12 200 ASN A C 1
ATOM 1672 O O . ASN A 1 200 ? -9.118 -19.078 30.928 1.00 44.12 200 ASN A O 1
ATOM 1676 N N . ILE A 1 201 ? -8.754 -17.533 29.354 1.00 46.12 201 ILE A N 1
ATOM 1677 C CA . ILE A 1 201 ? -7.380 -17.286 29.760 1.00 46.12 201 ILE A CA 1
ATOM 1678 C C . ILE A 1 201 ? -7.387 -15.948 30.490 1.00 46.12 201 ILE A C 1
ATOM 1680 O O . ILE A 1 201 ? -7.117 -14.901 29.904 1.00 46.12 201 ILE A O 1
ATOM 1684 N N . ASP A 1 202 ? -7.743 -16.005 31.772 1.00 38.25 202 ASP A N 1
ATOM 1685 C CA . ASP A 1 202 ? -7.370 -14.969 32.726 1.00 38.25 202 ASP A CA 1
ATOM 1686 C C . ASP A 1 202 ? -5.846 -15.028 32.875 1.00 38.25 202 ASP A C 1
ATOM 1688 O O . ASP A 1 202 ? -5.309 -15.960 33.477 1.00 38.25 202 ASP A O 1
ATOM 1692 N N . TYR A 1 203 ? -5.134 -14.045 32.329 1.00 40.75 203 TYR A N 1
ATOM 1693 C CA . TYR A 1 203 ? -3.799 -13.721 32.820 1.00 40.75 203 TYR A CA 1
ATOM 1694 C C . TYR A 1 203 ? -3.702 -12.232 33.134 1.00 40.75 203 TYR A C 1
ATOM 1696 O O . TYR A 1 203 ? -4.203 -11.386 32.394 1.00 40.75 203 TYR A O 1
ATOM 1704 N N . CYS A 1 204 ? -3.086 -12.014 34.296 1.00 36.50 204 CYS A N 1
ATOM 1705 C CA . CYS A 1 204 ? -2.767 -10.783 35.003 1.00 36.50 204 CYS A CA 1
ATOM 1706 C C . CYS A 1 204 ? -2.132 -9.676 34.160 1.00 36.50 204 CYS A C 1
ATOM 1708 O O . CYS A 1 204 ? -1.366 -10.001 33.224 1.00 36.50 204 CYS A O 1
#

Foldseek 3Di:
DDDDDDDDDPPVVVVVVVVVVVVVVVVVVVVVVVVVVVVVVVVVVVVVVVVVLVVLLVVLCVQQLLLLDPDNVSRDDFDFLVVCVVNLVVLLVNLVVCVVPDPDPSNLSSLLSVLSCQLVLQQDQDCRRHPCVLCVDPVRNVVSVVSLVSVLVVLVVLLVPQDPPDPSSVSSVVSSVSSVCSVVDPVSRNNVVNVVVVVPDDDD

Radius of gyration: 31.69 Å; chains: 1; bounding box: 60×44×123 Å

pLDDT: mean 86.83, std 13.3, range [36.5, 98.12]

Sequence (204 aa):
MFPKKPPTDINKNDFLHNLDEAREARRREKQMQQAAIIIQKTVRGYLIRKKYRDYRKNELKQIFLGFTDPNPQKYPSLQLASTMFPHLQHFLLYYNRMKVKNNSTDLQQLLLGVLNYISTSLIIDDIKYSHLAAFFNKEVNAQWMKFNQDFMIVILKVIETTELTTNDDIKLIISSLNYLYLITDCQSWKALQKNMSMFNIDYC

Secondary structure (DSSP, 8-state):
--PPPPPP---HHHHHHHHHHHHHHHHHHHHHHHHHHHHHHHHHHHHHHHHHHHHHHHHHHHHHGGGG-SSGGGSPPPPPHHHHHHHHHHHHHHHHHHHTT---HHHHHHHHHHHHHHHHHHT-S-TTTSTTHHHH-TTTHHHHHHHHHHHHHHHHHHHHH--TTSHHHHHHHHHHHHHHHHHH-GGG-HHHHHHHHHTT----